Protein AF-A0A397J6K1-F1 (afdb_monomer_lite)

Secondary structure (DSSP, 8-state):
-------TT-B-TTT-SBPSBTTB-HHHHHHHHHHHTTS---S-HHHHHHHHHHHHH-SSGGG------GGGEEEEEEEEEETTEEEEEEEEP--B-TTT-SBPSBTTB-HHHHHHHHHHHTTS---S-HHHHHHHHHHHHH-SSGGGPPPP--GGGEEEEEEEEEETTEEEEEEEESS-EEEEEETTTTEEEEE----EEEEE-TT-HHHHHHHHHHHTT-

Sequence (222 aa):
MQLNHRSEYGKCEDCQQDNTGPQWCNTCNSKRFQSEFNEWTSEDAEIDEFIQKTQLTATKYEEVIEWIPFDRFDNIKYLDEGGFGKVFRAACEYGKCEDCQQDNTGPQWCNTCNSKRFQSEFNEWTSEDAEIDEFIQKTQLTATKYEEVIEWIPFDRFDNIKYLDEGGFGKVFRAAWSDRYIISWDSQDKIWKRSQQNVCSKSLNTTNKDGFLQEIKYQLKF

Foldseek 3Di:
DPPPPAAPQHAAPPPRHHQLDNNHRLVVQLVVLVVCLVVDDPVDPVVSVVQNVQSNPDRDDVSHDDDDDPVQWAPWAWDDADPVGTDIDTDGFLAADPPPRHTQLDNQHRLVVQLVVLVVCLVVDDPVDVVVSVVQNVQSNPDSFQVSHDDDDPPVQWAPWAWDDADPFFTKTFTDRPVAGFGHADPVVRDTDHDDDGDIDTDGDPPCPPVVVVVVCVVSPD

Organism: NCBI:txid1348612

Structure (mmCIF, N/CA/C/O backbone):
data_AF-A0A397J6K1-F1
#
_entry.id   AF-A0A397J6K1-F1
#
loop_
_atom_site.group_PDB
_atom_site.id
_atom_site.type_symbol
_atom_site.label_atom_id
_atom_site.label_alt_id
_atom_site.label_comp_id
_atom_site.label_asym_id
_atom_site.label_entity_id
_atom_site.label_seq_id
_atom_site.pdbx_PDB_ins_code
_atom_site.Cartn_x
_atom_site.Cartn_y
_atom_site.Cartn_z
_atom_site.occupancy
_atom_site.B_iso_or_equiv
_atom_site.auth_seq_id
_atom_site.auth_comp_id
_atom_site.auth_asym_id
_atom_site.auth_atom_id
_atom_site.pdbx_PDB_model_num
ATOM 1 N N . MET A 1 1 ? 23.411 17.271 40.079 1.00 37.50 1 MET A N 1
ATOM 2 C CA . MET A 1 1 ? 23.543 16.925 38.648 1.00 37.50 1 MET A CA 1
ATOM 3 C C . MET A 1 1 ? 22.266 16.222 38.233 1.00 37.50 1 MET A C 1
ATOM 5 O O . MET A 1 1 ? 22.050 15.103 38.671 1.00 37.50 1 MET A O 1
ATOM 9 N N . GLN A 1 2 ? 21.385 16.896 37.491 1.00 38.16 2 GLN A N 1
ATOM 10 C CA . GLN A 1 2 ? 20.265 16.219 36.834 1.00 38.16 2 GLN A CA 1
ATOM 11 C C . GLN A 1 2 ? 20.854 15.415 35.674 1.00 38.16 2 GLN A C 1
ATOM 13 O O . GLN A 1 2 ? 21.476 15.983 34.777 1.00 38.16 2 GLN A O 1
ATOM 18 N N . LEU A 1 3 ? 20.749 14.091 35.748 1.00 43.69 3 LEU A N 1
ATOM 19 C CA . LEU A 1 3 ? 21.078 13.217 34.631 1.00 43.69 3 LEU A CA 1
ATOM 20 C C . LEU A 1 3 ? 20.007 13.453 33.564 1.00 43.69 3 LEU A C 1
ATOM 22 O O . LEU A 1 3 ? 18.844 13.121 33.777 1.00 43.69 3 LEU A O 1
ATOM 26 N N . ASN A 1 4 ? 20.393 14.068 32.445 1.00 46.97 4 ASN A N 1
ATOM 27 C CA . ASN A 1 4 ? 19.566 14.126 31.244 1.00 46.97 4 ASN A CA 1
ATOM 28 C C . ASN A 1 4 ? 19.391 12.693 30.736 1.00 46.97 4 ASN A C 1
ATOM 30 O O . ASN A 1 4 ? 20.236 12.184 29.998 1.00 46.97 4 ASN A O 1
ATOM 34 N N . HIS A 1 5 ? 18.325 12.030 31.172 1.00 51.66 5 HIS A N 1
ATOM 35 C CA . HIS A 1 5 ? 17.909 10.759 30.609 1.00 51.66 5 HIS A CA 1
ATOM 36 C C . HIS A 1 5 ? 17.450 11.052 29.177 1.00 51.66 5 HIS A C 1
ATOM 38 O O . HIS A 1 5 ? 16.387 11.625 28.976 1.00 51.66 5 HIS A O 1
ATOM 44 N N . ARG A 1 6 ? 18.294 10.769 28.180 1.00 60.31 6 ARG A N 1
ATOM 45 C CA . ARG A 1 6 ? 17.850 10.719 26.782 1.00 60.31 6 ARG A CA 1
ATOM 46 C C . ARG A 1 6 ? 17.051 9.433 26.618 1.00 60.31 6 ARG A C 1
ATOM 48 O O . ARG A 1 6 ? 17.562 8.375 26.984 1.00 60.31 6 ARG A O 1
ATOM 55 N N . SER A 1 7 ? 15.835 9.515 26.087 1.00 68.50 7 SER A N 1
ATOM 56 C CA . SER A 1 7 ? 15.125 8.326 25.613 1.00 68.50 7 SER A CA 1
ATOM 57 C C . SER A 1 7 ? 15.959 7.547 24.592 1.00 68.50 7 SER A C 1
ATOM 59 O O . SER A 1 7 ? 16.606 8.129 23.717 1.00 68.50 7 SER A O 1
ATOM 61 N N . GLU A 1 8 ? 15.922 6.220 24.717 1.00 85.44 8 GLU A N 1
ATOM 62 C CA . GLU A 1 8 ? 16.520 5.257 23.784 1.00 85.44 8 GLU A CA 1
ATOM 63 C C . GLU A 1 8 ? 15.939 5.391 22.365 1.00 85.44 8 GLU A C 1
ATOM 65 O O . GLU A 1 8 ? 16.633 5.142 21.382 1.00 85.44 8 GLU A O 1
ATOM 70 N N . TYR A 1 9 ? 14.696 5.864 22.247 1.00 86.75 9 TYR A N 1
ATOM 71 C CA . TYR A 1 9 ? 13.936 5.923 20.995 1.00 86.75 9 TYR A CA 1
ATOM 72 C C . TYR A 1 9 ? 13.923 7.313 20.343 1.00 86.75 9 TYR A C 1
ATOM 74 O O . TYR A 1 9 ? 13.179 7.559 19.389 1.00 86.75 9 TYR A O 1
ATOM 82 N N . GLY A 1 10 ? 14.740 8.238 20.850 1.00 90.62 10 GLY A N 1
ATOM 83 C CA . GLY A 1 10 ? 14.817 9.604 20.342 1.00 90.62 10 GLY A CA 1
ATOM 84 C C . GLY A 1 10 ? 13.596 10.456 20.700 1.00 90.62 10 GLY A C 1
ATOM 85 O O . GLY A 1 10 ? 12.863 10.169 21.648 1.00 90.62 10 GLY A O 1
ATOM 86 N N . LYS A 1 11 ? 13.412 11.548 19.955 1.00 92.25 11 LYS A N 1
ATOM 87 C CA . LYS A 1 11 ? 12.336 12.522 20.172 1.00 92.25 11 LYS A CA 1
ATOM 88 C C . LYS A 1 11 ? 11.242 12.378 19.123 1.00 92.25 11 LYS A C 1
ATOM 90 O O . LYS A 1 11 ? 11.537 12.115 17.963 1.00 92.25 11 LYS A O 1
ATOM 95 N N . CYS A 1 12 ? 10.005 12.610 19.539 1.00 91.19 12 CYS A N 1
ATOM 96 C CA . CYS A 1 12 ? 8.853 12.744 18.661 1.00 91.19 12 CYS A CA 1
ATOM 97 C C . CYS A 1 12 ? 9.016 13.960 17.744 1.00 91.19 12 CYS A C 1
ATOM 99 O O . CYS A 1 12 ? 9.338 15.052 18.221 1.00 91.19 12 CYS A O 1
ATOM 101 N N . GLU A 1 13 ? 8.754 13.781 16.450 1.00 89.38 13 GLU A N 1
ATOM 102 C CA . GLU A 1 13 ? 8.840 14.855 15.456 1.00 89.38 13 GLU A CA 1
ATOM 103 C C . GLU A 1 13 ? 7.793 15.954 15.709 1.00 89.38 13 GLU A C 1
ATOM 105 O O . GLU A 1 13 ? 8.114 17.138 15.603 1.00 89.38 13 GLU A O 1
ATOM 110 N N . ASP A 1 14 ? 6.595 15.584 16.172 1.00 88.88 14 ASP A N 1
ATOM 111 C CA . ASP A 1 14 ? 5.481 16.520 16.355 1.00 88.88 14 ASP A CA 1
ATOM 112 C C . ASP A 1 14 ? 5.603 17.362 17.630 1.00 88.88 14 ASP A C 1
ATOM 114 O O . ASP A 1 14 ? 5.451 18.583 17.604 1.00 88.88 14 ASP A O 1
ATOM 118 N N . CYS A 1 15 ? 5.868 16.724 18.777 1.00 92.94 15 CYS A N 1
ATOM 119 C CA . CYS A 1 15 ? 5.815 17.401 20.077 1.00 92.94 15 CYS A CA 1
ATOM 120 C C . CYS A 1 15 ? 7.172 17.559 20.770 1.00 92.94 15 CYS A C 1
ATOM 122 O O . CYS A 1 15 ? 7.226 18.121 21.866 1.00 92.94 15 CYS A O 1
ATOM 124 N N . GLN A 1 16 ? 8.258 17.053 20.172 1.00 93.06 16 GLN A N 1
ATOM 125 C CA . GLN A 1 16 ? 9.639 17.176 20.667 1.00 93.06 16 GLN A CA 1
ATOM 126 C C . GLN A 1 16 ? 9.900 16.565 22.058 1.00 93.06 16 GLN A C 1
ATOM 128 O O . GLN A 1 16 ? 10.968 16.781 22.648 1.00 93.06 16 GLN A O 1
ATOM 133 N N . GLN A 1 17 ? 8.939 15.796 22.576 1.00 91.50 17 GLN A N 1
ATOM 134 C CA . GLN A 1 17 ? 9.089 14.984 23.780 1.00 91.50 17 GLN A CA 1
ATOM 135 C C . GLN A 1 17 ? 9.738 13.649 23.427 1.00 91.50 17 GLN A C 1
ATOM 137 O O . GLN A 1 17 ? 9.779 13.245 22.267 1.00 91.50 17 GLN A O 1
ATOM 142 N N . ASP A 1 18 ? 10.251 12.973 24.441 1.00 93.12 18 ASP A N 1
ATOM 143 C CA . ASP A 1 18 ? 10.885 11.674 24.292 1.00 93.12 18 ASP A CA 1
ATOM 144 C C . ASP A 1 18 ? 9.867 10.608 23.852 1.00 93.12 18 ASP A C 1
ATOM 146 O O . ASP A 1 18 ? 8.772 10.502 24.410 1.00 93.12 18 ASP A O 1
ATOM 150 N N . ASN A 1 19 ? 10.231 9.812 22.845 1.00 90.00 19 ASN A N 1
ATOM 151 C CA . ASN A 1 19 ? 9.435 8.664 22.420 1.00 90.00 19 ASN A CA 1
ATOM 152 C C . ASN A 1 19 ? 9.487 7.570 23.494 1.00 90.00 19 ASN A C 1
ATOM 154 O O . ASN A 1 19 ? 10.535 7.343 24.106 1.00 90.00 19 ASN A O 1
ATOM 158 N N . THR A 1 20 ? 8.370 6.875 23.706 1.00 90.62 20 THR A N 1
ATOM 159 C CA . THR A 1 20 ? 8.277 5.746 24.652 1.00 90.62 20 THR A CA 1
ATOM 160 C C . THR A 1 20 ? 8.515 4.394 23.978 1.00 90.62 20 THR A C 1
ATOM 162 O O . THR A 1 20 ? 8.756 3.416 24.678 1.00 90.62 20 THR A O 1
ATOM 165 N N . GLY A 1 21 ? 8.495 4.347 22.643 1.00 87.94 21 GLY A N 1
ATOM 166 C CA . GLY A 1 21 ? 8.811 3.166 21.840 1.00 87.94 21 GLY A CA 1
ATOM 167 C C . GLY A 1 21 ? 9.281 3.539 20.428 1.00 87.94 21 GLY A C 1
ATOM 168 O O . GLY A 1 21 ? 9.308 4.727 20.083 1.00 87.94 21 GLY A O 1
ATOM 169 N N . PRO A 1 22 ? 9.659 2.557 19.589 1.00 84.50 22 PRO A N 1
ATOM 170 C CA . PRO A 1 22 ? 10.090 2.803 18.214 1.00 84.50 22 PRO A CA 1
ATOM 171 C C . PRO A 1 22 ? 9.011 3.549 17.420 1.00 84.50 22 PRO A C 1
ATOM 173 O O . PRO A 1 22 ? 7.930 3.015 17.202 1.00 84.50 22 PRO A O 1
ATOM 176 N N . GLN A 1 23 ? 9.296 4.792 17.013 1.00 82.94 23 GLN A N 1
ATOM 177 C CA . GLN A 1 23 ? 8.338 5.673 16.319 1.00 82.94 23 GLN A CA 1
ATOM 178 C C . GLN A 1 23 ? 7.013 5.902 17.079 1.00 82.94 23 GLN A C 1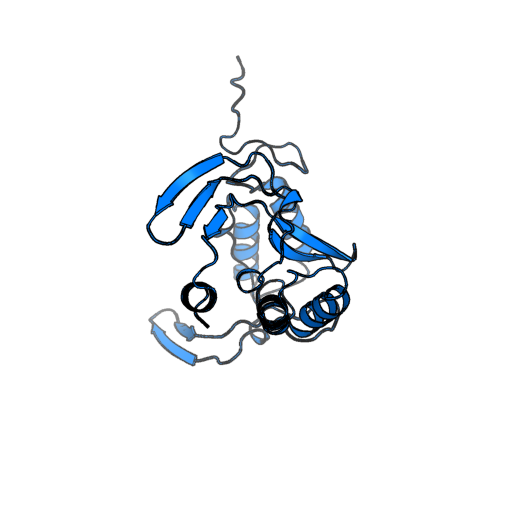
ATOM 180 O O . GLN A 1 23 ? 6.007 6.274 16.481 1.00 82.94 23 GLN A O 1
ATOM 185 N N . TRP A 1 24 ? 6.995 5.701 18.403 1.00 90.50 24 TRP A N 1
ATOM 186 C CA . TRP A 1 24 ? 5.800 5.858 19.228 1.00 90.50 24 TRP A CA 1
ATOM 187 C C . TRP A 1 24 ? 5.986 6.955 20.274 1.00 90.50 24 TRP A C 1
ATOM 189 O O . TRP A 1 24 ? 6.803 6.844 21.196 1.00 90.50 24 TRP A O 1
ATOM 199 N N . CYS A 1 25 ? 5.160 7.996 20.173 1.00 93.81 25 CYS A N 1
ATOM 200 C CA . CYS A 1 25 ? 5.058 9.045 21.175 1.00 93.81 25 CYS A CA 1
ATOM 201 C C . CYS A 1 25 ? 3.758 8.884 21.963 1.00 93.81 25 CYS A C 1
ATOM 203 O O . CYS A 1 25 ? 2.694 9.272 21.478 1.00 93.81 25 CYS A O 1
ATOM 205 N N . ASN A 1 26 ? 3.838 8.359 23.192 1.00 91.88 26 ASN A N 1
ATOM 206 C CA . ASN A 1 26 ? 2.649 8.193 24.031 1.00 91.88 26 ASN A CA 1
ATOM 207 C C . ASN A 1 26 ? 1.899 9.529 24.215 1.00 91.88 26 ASN A C 1
ATOM 209 O O . ASN A 1 26 ? 0.691 9.573 24.032 1.00 91.88 26 ASN A O 1
ATOM 213 N N . THR A 1 27 ? 2.586 10.653 24.445 1.00 91.75 27 THR A N 1
ATOM 214 C CA . THR A 1 27 ? 1.910 11.954 24.605 1.00 91.75 27 THR A CA 1
ATOM 215 C C . THR A 1 27 ? 1.050 12.347 23.398 1.00 91.75 27 THR A C 1
ATOM 217 O O . THR A 1 27 ? -0.077 12.809 23.582 1.00 91.75 27 THR A O 1
ATOM 220 N N . CYS A 1 28 ? 1.561 12.197 22.172 1.00 93.00 28 CYS A N 1
ATOM 221 C CA . CYS A 1 28 ? 0.792 12.500 20.962 1.00 93.00 28 CYS A CA 1
ATOM 222 C C . CYS A 1 28 ? -0.348 11.498 20.763 1.00 93.00 28 CYS A C 1
ATOM 224 O O . CYS A 1 28 ? -1.488 11.903 20.545 1.00 93.00 28 CYS A O 1
ATOM 226 N N . ASN A 1 29 ? -0.056 10.204 20.907 1.00 92.19 29 ASN A N 1
ATOM 227 C CA . ASN A 1 29 ? -1.035 9.143 20.694 1.00 92.19 29 ASN A CA 1
ATOM 228 C C . ASN A 1 29 ? -2.168 9.187 21.725 1.00 92.19 29 ASN A C 1
ATOM 230 O O . ASN A 1 29 ? -3.328 9.136 21.338 1.00 92.19 29 ASN A O 1
ATOM 234 N N . SER A 1 30 ? -1.862 9.395 23.007 1.00 92.44 30 SER A N 1
ATOM 235 C CA . SER A 1 30 ? -2.857 9.578 24.069 1.00 92.44 30 SER A CA 1
ATOM 236 C C . SER A 1 30 ? -3.815 10.727 23.770 1.00 92.44 30 SER A C 1
ATOM 238 O O . SER A 1 30 ? -5.019 10.574 23.939 1.00 92.44 30 SER A O 1
ATOM 240 N N . LYS A 1 31 ? -3.309 11.873 23.291 1.00 93.19 31 LYS A N 1
ATOM 241 C CA . LYS A 1 31 ? -4.169 13.004 22.905 1.00 93.19 31 LYS A CA 1
ATOM 242 C C . LYS A 1 31 ? -5.091 12.651 21.741 1.00 93.19 31 LYS A C 1
ATOM 244 O O . LYS A 1 31 ? -6.260 13.016 21.781 1.00 93.19 31 LYS A O 1
ATOM 249 N N . ARG A 1 32 ? -4.565 11.947 20.734 1.00 92.50 32 ARG A N 1
ATOM 250 C CA . ARG A 1 32 ? -5.345 11.468 19.586 1.00 92.50 32 ARG A CA 1
ATOM 251 C C . ARG A 1 32 ? -6.450 10.508 20.031 1.00 92.50 32 ARG A C 1
ATOM 253 O O . ARG A 1 32 ? -7.611 10.728 19.715 1.00 92.50 32 ARG A O 1
ATOM 260 N N . PHE A 1 33 ? -6.116 9.514 20.848 1.00 93.56 33 PHE A N 1
ATOM 261 C CA . PHE A 1 33 ? -7.102 8.571 21.371 1.00 93.56 33 PHE A CA 1
ATOM 262 C C . PHE A 1 33 ? -8.182 9.276 22.200 1.00 93.56 33 PHE A C 1
ATOM 264 O O . PHE A 1 33 ? -9.365 9.046 21.985 1.00 93.56 33 PHE A O 1
ATOM 271 N N . GLN A 1 34 ? -7.804 10.216 23.072 1.00 93.50 34 GLN A N 1
ATOM 272 C CA . GLN A 1 34 ? -8.772 10.992 23.858 1.00 93.50 34 GLN A CA 1
ATOM 273 C C . GLN A 1 34 ? -9.776 11.763 23.000 1.00 93.50 34 GLN A C 1
ATOM 275 O O . GLN A 1 34 ? -10.926 11.903 23.415 1.00 93.50 34 GLN A O 1
ATOM 280 N N . SER A 1 35 ? -9.372 12.266 21.827 1.00 91.25 35 SER A N 1
ATOM 281 C CA . SER A 1 35 ? -10.319 12.919 20.916 1.00 91.25 35 SER A CA 1
ATOM 282 C C . SER A 1 35 ? -11.314 11.950 20.272 1.00 91.25 35 SER A C 1
ATOM 284 O O . SER A 1 35 ? -12.407 12.382 19.922 1.00 91.25 35 SER A O 1
ATOM 286 N N . GLU A 1 36 ? -10.977 10.664 20.181 1.00 91.75 36 GLU A N 1
ATOM 287 C CA . GLU A 1 36 ? -11.766 9.619 19.512 1.00 91.75 36 GLU A CA 1
ATOM 288 C C . GLU A 1 36 ? -12.676 8.839 20.488 1.00 91.75 36 GLU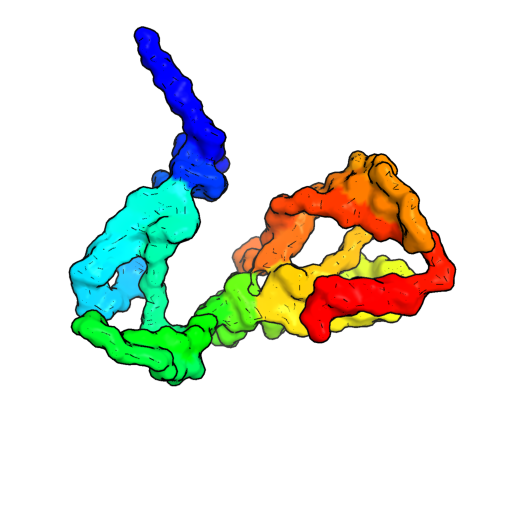 A C 1
ATOM 290 O O . GLU A 1 36 ? -13.566 8.109 20.063 1.00 91.75 36 GLU A O 1
ATOM 295 N N . PHE A 1 37 ? -12.516 8.992 21.811 1.00 93.94 37 PHE A N 1
ATOM 296 C CA . PHE A 1 37 ? -13.269 8.207 22.812 1.00 93.94 37 PHE A CA 1
ATOM 297 C C . PHE A 1 37 ? -14.787 8.402 22.783 1.00 93.94 37 PHE A C 1
ATOM 299 O O . PHE A 1 37 ? -15.513 7.552 23.284 1.00 93.94 37 PHE A O 1
ATOM 306 N N . ASN A 1 38 ? -15.277 9.501 22.208 1.00 91.00 38 ASN A N 1
ATOM 307 C CA . ASN A 1 38 ? -16.716 9.736 22.061 1.00 91.00 38 ASN A CA 1
ATOM 308 C C . ASN A 1 38 ? -17.280 9.186 20.740 1.00 91.00 38 ASN A C 1
ATOM 310 O O . ASN A 1 38 ? -18.474 9.326 20.487 1.00 91.00 38 ASN A O 1
ATOM 314 N N . GLU A 1 39 ? -16.436 8.610 19.883 1.00 88.75 39 GLU A N 1
ATOM 315 C CA . GLU A 1 39 ? -16.821 8.121 18.555 1.00 88.75 39 GLU A CA 1
ATOM 316 C C . GLU A 1 39 ? -17.243 6.646 18.565 1.00 88.75 39 GLU A C 1
ATOM 318 O O . GLU A 1 39 ? -17.778 6.149 17.575 1.00 88.75 39 GLU A O 1
ATOM 323 N N . TRP A 1 40 ? -17.040 5.938 19.679 1.00 92.38 40 TRP A N 1
ATOM 324 C CA . TRP A 1 40 ? -17.392 4.531 19.826 1.00 92.38 40 TRP A CA 1
ATOM 325 C C . TRP A 1 40 ? -17.766 4.183 21.272 1.00 92.38 40 TRP A C 1
ATOM 327 O O . TRP A 1 40 ? -17.408 4.883 22.214 1.00 92.38 40 TRP A O 1
ATOM 337 N N . THR A 1 41 ? -18.488 3.077 21.442 1.00 93.31 41 THR A N 1
ATOM 338 C CA . THR A 1 41 ? -18.731 2.417 22.733 1.00 93.31 41 THR A CA 1
ATOM 339 C C . THR A 1 41 ? -18.948 0.927 22.487 1.00 93.31 41 THR A C 1
ATOM 341 O O . THR A 1 41 ? -19.431 0.536 21.418 1.00 93.31 41 THR A O 1
ATOM 344 N N . SER A 1 42 ? -18.578 0.099 23.462 1.00 92.12 42 SER A N 1
ATOM 345 C CA . SER A 1 42 ? -18.931 -1.321 23.501 1.00 92.12 42 SER A CA 1
ATOM 346 C C . SER A 1 42 ? -20.303 -1.606 24.100 1.00 92.12 42 SER A C 1
ATOM 348 O O . SER A 1 42 ? -20.712 -2.764 24.146 1.00 92.12 42 SER A O 1
ATOM 350 N N . GLU A 1 43 ? -21.003 -0.563 24.558 1.00 94.12 43 GLU A N 1
ATOM 351 C CA . GLU A 1 43 ? -22.193 -0.642 25.413 1.00 94.12 43 GLU A CA 1
ATOM 352 C C . GLU A 1 43 ? -21.913 -1.229 26.815 1.00 94.12 43 GLU A C 1
ATOM 354 O O . GLU A 1 43 ? -22.831 -1.343 27.629 1.00 94.12 43 GLU A O 1
ATOM 359 N N . ASP A 1 44 ? -20.647 -1.525 27.136 1.00 95.44 44 ASP A N 1
ATOM 360 C CA . ASP A 1 44 ? -20.172 -1.968 28.446 1.00 95.44 44 ASP A CA 1
ATOM 361 C C . ASP A 1 44 ? -19.108 -0.993 28.978 1.00 95.44 44 ASP A C 1
ATOM 363 O O . ASP A 1 44 ? -17.989 -0.896 28.471 1.00 95.44 44 ASP A O 1
ATOM 367 N N . ALA A 1 45 ? -19.461 -0.255 30.031 1.00 96.38 45 ALA A N 1
ATOM 368 C CA . ALA A 1 45 ? -18.597 0.780 30.591 1.00 96.38 45 ALA A CA 1
ATOM 369 C C . ALA A 1 45 ? -17.280 0.229 31.170 1.00 96.38 45 ALA A C 1
ATOM 371 O O . ALA A 1 45 ? -16.277 0.941 31.159 1.00 96.38 45 ALA A O 1
ATOM 372 N N . GLU A 1 46 ? -17.261 -1.015 31.667 1.00 97.25 46 GLU A N 1
ATOM 373 C CA . GLU A 1 46 ? -16.040 -1.626 32.205 1.00 97.25 46 GLU A CA 1
ATOM 374 C C . GLU A 1 46 ? -15.074 -1.993 31.072 1.00 97.25 46 GLU A C 1
ATOM 376 O O . GLU A 1 46 ? -13.862 -1.780 31.186 1.00 97.25 46 GLU A O 1
ATOM 381 N N . ILE A 1 47 ? -15.606 -2.499 29.955 1.00 94.31 47 ILE A N 1
ATOM 382 C CA . ILE A 1 47 ? -14.822 -2.782 28.746 1.00 94.31 47 ILE A CA 1
ATOM 383 C C . ILE A 1 47 ? -14.313 -1.478 28.122 1.00 94.31 47 ILE A C 1
ATOM 385 O O . ILE A 1 47 ? -13.131 -1.394 27.779 1.00 94.31 47 ILE A O 1
ATOM 389 N N . ASP A 1 48 ? -15.164 -0.453 28.024 1.00 95.81 48 ASP A N 1
ATOM 390 C CA . ASP A 1 48 ? -14.790 0.863 27.496 1.00 95.81 48 ASP A CA 1
ATOM 391 C C . ASP A 1 48 ? -13.646 1.478 28.318 1.00 95.81 48 ASP A C 1
ATOM 393 O O . ASP A 1 48 ? -12.626 1.882 27.750 1.00 95.81 48 ASP A O 1
ATOM 397 N N . GLU A 1 49 ? -13.754 1.479 29.654 1.00 97.00 49 GLU A N 1
ATOM 398 C CA . GLU A 1 49 ? -12.695 1.971 30.546 1.00 97.00 49 GLU A CA 1
ATOM 399 C C . GLU A 1 49 ? -11.395 1.175 30.364 1.00 97.00 49 GLU A C 1
ATOM 401 O O . GLU A 1 49 ? -10.305 1.755 30.297 1.00 97.00 49 GLU A O 1
ATOM 406 N N . PHE A 1 50 ? -11.490 -0.154 30.257 1.00 96.44 50 PHE A N 1
ATOM 407 C CA . PHE A 1 50 ? -10.328 -1.013 30.053 1.00 96.44 50 PHE A CA 1
ATOM 408 C C . PHE A 1 50 ? -9.599 -0.680 28.745 1.00 96.44 50 PHE A C 1
ATOM 410 O O . PHE A 1 50 ? -8.387 -0.446 28.766 1.00 96.44 50 PHE A O 1
ATOM 417 N N . ILE A 1 51 ? -10.324 -0.607 27.625 1.00 96.19 51 ILE A N 1
ATOM 418 C CA . ILE A 1 51 ? -9.756 -0.294 26.308 1.00 96.19 51 ILE A CA 1
ATOM 419 C C . ILE A 1 51 ? -9.126 1.101 26.325 1.00 96.19 51 ILE A C 1
ATOM 421 O O . ILE A 1 51 ? -7.939 1.227 26.016 1.00 96.19 51 ILE A O 1
ATOM 425 N N . GLN A 1 52 ? -9.853 2.127 26.780 1.00 96.44 52 GLN A N 1
ATOM 426 C CA . GLN A 1 52 ? -9.337 3.499 26.870 1.00 96.44 52 GLN A CA 1
ATOM 427 C C . GLN A 1 52 ? -8.059 3.562 27.717 1.00 96.44 52 GLN A C 1
ATOM 429 O O . GLN A 1 52 ? -7.067 4.183 27.329 1.00 96.44 52 GLN A O 1
ATOM 434 N N . LYS A 1 53 ? -8.025 2.860 28.854 1.00 95.75 53 LYS A N 1
ATOM 435 C CA . LYS A 1 53 ? -6.836 2.784 29.708 1.00 95.75 53 LYS A CA 1
ATOM 436 C C . LYS A 1 53 ? -5.650 2.138 28.994 1.00 95.75 53 LYS A C 1
ATOM 438 O O . LYS A 1 53 ? -4.529 2.629 29.149 1.00 95.75 53 LYS A O 1
ATOM 443 N N . THR A 1 54 ? -5.860 1.072 28.219 1.00 94.94 54 THR A N 1
ATOM 444 C CA . THR A 1 54 ? -4.773 0.463 27.431 1.00 94.94 54 THR A CA 1
ATOM 445 C C . THR A 1 54 ? -4.235 1.436 26.381 1.00 94.94 54 THR A C 1
ATOM 447 O O . THR A 1 54 ? -3.026 1.639 26.308 1.00 94.94 54 THR A O 1
ATOM 450 N N . GLN A 1 55 ? -5.116 2.142 25.665 1.00 94.38 55 GLN A N 1
ATOM 451 C CA . GLN A 1 55 ? -4.748 3.129 24.646 1.00 94.38 55 GLN A CA 1
ATOM 452 C C . GLN A 1 55 ? -3.917 4.290 25.226 1.00 94.38 55 GLN A C 1
ATOM 454 O O . GLN A 1 55 ? -2.931 4.706 24.618 1.00 94.38 55 GLN A O 1
ATOM 459 N N . LEU A 1 56 ? -4.255 4.772 26.430 1.00 94.31 56 LEU A N 1
ATOM 460 C CA . LEU A 1 56 ? -3.526 5.852 27.121 1.00 94.31 56 LEU A CA 1
ATOM 461 C C . LEU A 1 56 ? -2.178 5.424 27.721 1.00 94.31 56 LEU A C 1
ATOM 463 O O . LEU A 1 56 ? -1.312 6.255 28.001 1.00 94.31 56 LEU A O 1
ATOM 467 N N . THR A 1 57 ? -2.007 4.134 28.004 1.00 92.75 57 THR A N 1
ATOM 468 C CA . THR A 1 57 ? -0.809 3.621 28.691 1.00 92.75 57 THR A CA 1
ATOM 469 C C . THR A 1 57 ? 0.163 2.911 27.755 1.00 92.75 57 THR A C 1
ATOM 471 O O . THR A 1 57 ? 1.319 2.719 28.137 1.00 92.75 57 THR A O 1
ATOM 474 N N . ALA A 1 58 ? -0.262 2.597 26.528 1.00 92.38 58 ALA A N 1
ATOM 475 C CA . ALA A 1 58 ? 0.546 1.941 25.512 1.00 92.38 58 ALA A CA 1
ATOM 476 C C . ALA A 1 58 ? 1.853 2.695 25.224 1.00 92.38 58 ALA A C 1
ATOM 478 O O . ALA A 1 58 ? 1.895 3.910 24.989 1.00 92.38 58 ALA A O 1
ATOM 479 N N . THR A 1 59 ? 2.948 1.941 25.204 1.00 89.50 59 THR A N 1
ATOM 480 C CA . THR A 1 59 ? 4.291 2.458 24.910 1.00 89.50 59 THR A CA 1
ATOM 481 C C . THR A 1 59 ? 4.741 2.170 23.483 1.00 89.50 59 THR A C 1
ATOM 483 O O . THR A 1 59 ? 5.719 2.765 23.028 1.00 89.50 59 THR A O 1
ATOM 486 N N . LYS A 1 60 ? 4.004 1.308 22.777 1.00 88.25 60 LYS A N 1
ATOM 487 C CA . LYS A 1 60 ? 4.214 0.872 21.394 1.00 88.25 60 LYS A CA 1
ATOM 488 C C . LYS A 1 60 ? 2.895 0.393 20.784 1.00 88.25 60 LYS A C 1
ATOM 490 O O . LYS A 1 60 ? 1.933 0.138 21.506 1.00 88.25 60 LYS A O 1
ATOM 495 N N . TYR A 1 61 ? 2.878 0.249 19.463 1.00 80.88 61 TYR A N 1
ATOM 496 C CA . TYR A 1 61 ? 1.679 -0.091 18.697 1.00 80.88 61 TYR A CA 1
ATOM 497 C C . TYR A 1 61 ? 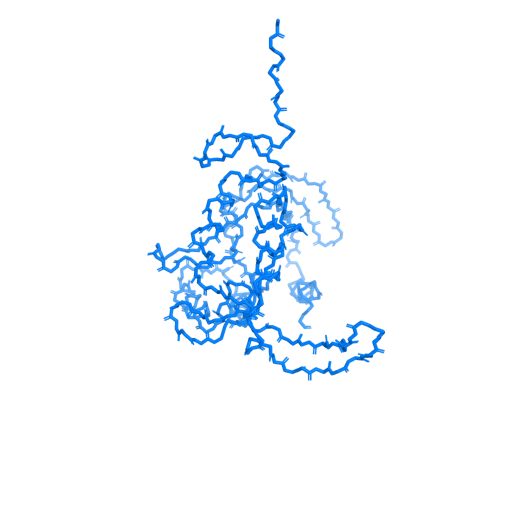1.060 -1.435 19.113 1.00 80.88 61 TYR A C 1
ATOM 499 O O . TYR A 1 61 ? -0.155 -1.547 19.215 1.00 80.88 61 TYR A O 1
ATOM 507 N N . GLU A 1 62 ? 1.879 -2.436 19.434 1.00 86.19 62 GLU A N 1
ATOM 508 C CA . GLU A 1 62 ? 1.420 -3.797 19.746 1.00 86.19 62 GLU A CA 1
ATOM 509 C C . GLU A 1 62 ? 0.691 -3.923 21.094 1.00 86.19 62 GLU A C 1
ATOM 511 O O . GLU A 1 62 ? 0.126 -4.972 21.390 1.00 86.19 62 GLU A O 1
ATOM 516 N N . GLU A 1 63 ? 0.736 -2.886 21.934 1.00 89.25 63 GLU A N 1
ATOM 517 C CA . GLU A 1 63 ? 0.055 -2.851 23.237 1.00 89.25 63 GLU A CA 1
ATOM 518 C C . GLU A 1 63 ? -1.336 -2.215 23.162 1.00 89.25 63 GLU A C 1
ATOM 520 O O . GLU A 1 63 ? -2.104 -2.294 24.121 1.00 89.25 63 GLU A O 1
ATOM 525 N N . VAL A 1 64 ? -1.655 -1.565 22.044 1.00 90.06 64 VAL A N 1
ATOM 526 C CA . VAL A 1 64 ? -2.917 -0.856 21.857 1.00 90.06 64 VAL A CA 1
ATOM 527 C C . VAL A 1 64 ? -4.023 -1.869 21.591 1.00 90.06 64 VAL A C 1
ATOM 529 O O . VAL A 1 64 ? -3.933 -2.675 20.667 1.00 90.06 64 VAL A O 1
ATOM 532 N N . ILE A 1 65 ? -5.090 -1.798 22.383 1.00 91.12 65 ILE A N 1
ATOM 533 C CA . ILE A 1 65 ? -6.341 -2.494 22.087 1.00 91.12 65 ILE A CA 1
ATOM 534 C C . ILE A 1 65 ? -7.272 -1.499 21.399 1.00 91.12 65 ILE A C 1
ATOM 536 O O . ILE A 1 65 ? -7.439 -0.368 21.857 1.00 91.12 65 ILE A O 1
ATOM 540 N N . GLU A 1 66 ? -7.871 -1.918 20.290 1.00 85.50 66 GLU A N 1
ATOM 541 C CA . GLU A 1 66 ? -8.850 -1.133 19.543 1.00 85.50 66 GLU A CA 1
ATOM 542 C C . GLU A 1 66 ? -10.226 -1.787 19.653 1.00 85.50 66 GLU A C 1
ATOM 544 O O . GLU A 1 66 ? -10.364 -3.006 19.516 1.00 85.50 66 GLU A O 1
ATOM 549 N N . TRP A 1 67 ? -11.250 -0.969 19.893 1.00 88.94 67 TRP A N 1
ATOM 550 C CA . TRP A 1 67 ? -12.628 -1.425 19.797 1.00 88.94 67 TRP A CA 1
ATOM 551 C C . TRP A 1 67 ? -13.033 -1.557 18.329 1.00 88.94 67 TRP A C 1
ATOM 553 O O . TRP A 1 67 ? -12.863 -0.630 17.535 1.00 88.94 67 TRP A O 1
ATOM 563 N N . ILE A 1 68 ? -13.601 -2.708 17.974 1.00 84.06 68 ILE A N 1
ATOM 564 C CA . ILE A 1 68 ? -14.134 -2.975 16.639 1.00 84.06 68 ILE A CA 1
ATOM 565 C C . ILE A 1 68 ? -15.609 -3.358 16.803 1.00 84.06 68 ILE A C 1
ATOM 567 O O . ILE A 1 68 ? -15.889 -4.427 17.352 1.00 84.06 68 ILE A O 1
ATOM 571 N N . PRO A 1 69 ? -16.549 -2.515 16.335 1.00 84.19 69 PRO A N 1
ATOM 572 C CA . PRO A 1 69 ? -17.970 -2.836 16.322 1.00 84.19 69 PRO A CA 1
ATOM 573 C C . PRO A 1 69 ? -18.260 -4.178 15.644 1.00 84.19 69 PRO A C 1
ATOM 575 O O . PRO A 1 69 ? -17.658 -4.519 14.624 1.00 84.19 69 PRO A O 1
ATOM 578 N N . PHE A 1 70 ? -19.181 -4.953 16.222 1.00 84.25 70 PHE A N 1
ATOM 579 C CA . PHE A 1 70 ? -19.435 -6.326 15.778 1.00 84.25 70 PHE A CA 1
ATOM 580 C C . PHE A 1 70 ? -19.945 -6.412 14.329 1.00 84.25 70 PHE A C 1
ATOM 582 O O . PHE A 1 70 ? -19.681 -7.388 13.634 1.00 84.25 70 PHE A O 1
ATOM 589 N N . ASP A 1 71 ? -20.648 -5.384 13.863 1.00 81.56 71 ASP A N 1
ATOM 590 C CA . ASP A 1 71 ? -21.165 -5.255 12.498 1.00 81.56 71 ASP A CA 1
ATOM 591 C C . ASP A 1 71 ? -20.075 -5.062 11.430 1.00 81.56 71 ASP A C 1
ATOM 593 O O . ASP A 1 71 ? -20.366 -5.200 10.247 1.00 81.56 71 ASP A O 1
ATOM 597 N N . ARG A 1 72 ? -18.815 -4.822 11.825 1.00 80.88 72 ARG A N 1
ATOM 598 C CA . ARG A 1 72 ? -17.652 -4.819 10.917 1.00 80.88 72 ARG A CA 1
ATOM 599 C C . ARG A 1 72 ? -17.100 -6.212 10.613 1.00 80.88 72 ARG A C 1
ATOM 601 O O . ARG A 1 72 ? -16.120 -6.338 9.870 1.00 80.88 72 ARG A O 1
ATOM 608 N N . PHE A 1 73 ? -17.657 -7.245 11.239 1.00 84.44 73 PHE A N 1
ATOM 609 C CA . PHE A 1 73 ? -17.205 -8.614 11.065 1.00 84.44 73 PHE A CA 1
ATOM 610 C C . PHE A 1 73 ? -18.071 -9.381 10.069 1.00 84.44 73 PHE A C 1
ATOM 612 O O . PHE A 1 73 ? -19.261 -9.601 10.279 1.00 84.44 73 PHE A O 1
ATOM 619 N N . ASP A 1 74 ? -17.410 -9.916 9.049 1.00 80.06 74 ASP A N 1
ATOM 620 C CA . ASP A 1 74 ? -17.976 -10.818 8.060 1.00 80.06 74 ASP A CA 1
ATOM 621 C C . ASP A 1 74 ? -17.492 -12.250 8.243 1.00 80.06 74 ASP A C 1
ATOM 623 O O . ASP A 1 74 ? -16.478 -12.534 8.887 1.00 80.06 74 ASP A O 1
ATOM 627 N N . ASN A 1 75 ? -18.187 -13.185 7.590 1.00 84.00 75 ASN A N 1
ATOM 628 C CA . ASN A 1 75 ? -17.776 -14.588 7.514 1.00 84.00 75 ASN A CA 1
ATOM 629 C C . ASN A 1 75 ? -17.473 -15.199 8.895 1.00 84.00 75 ASN A C 1
ATOM 631 O O . ASN A 1 75 ? -16.525 -15.977 9.043 1.00 84.00 75 ASN A O 1
ATOM 635 N N . ILE A 1 76 ? -18.276 -14.832 9.898 1.00 89.94 76 ILE A N 1
ATOM 636 C CA . ILE A 1 76 ? -18.101 -15.251 11.287 1.00 89.94 76 ILE A CA 1
ATOM 637 C C . ILE A 1 76 ? -18.302 -16.768 11.386 1.00 89.94 76 ILE A C 1
ATOM 639 O O . ILE A 1 76 ? -19.372 -17.308 11.106 1.00 89.94 76 ILE A O 1
ATOM 643 N N . LYS A 1 77 ? -17.247 -17.469 11.789 1.00 92.31 77 LYS A N 1
ATOM 644 C CA . LYS A 1 77 ? -17.183 -18.919 11.954 1.00 92.31 77 LYS A CA 1
ATOM 645 C C . LYS A 1 77 ? -16.879 -19.236 13.403 1.00 92.31 77 LYS A C 1
ATOM 647 O O . LYS A 1 77 ? -15.840 -18.840 13.920 1.00 92.31 77 LYS A O 1
ATOM 652 N N . TYR A 1 78 ? -17.765 -19.982 14.045 1.00 94.69 78 TYR A N 1
ATOM 653 C CA . TYR A 1 78 ? -17.486 -20.561 15.353 1.00 94.69 78 TYR A CA 1
ATOM 654 C C . TYR A 1 78 ? -16.255 -21.475 15.279 1.00 94.69 78 TYR A C 1
ATOM 656 O O . TYR A 1 78 ? -16.116 -22.253 14.331 1.00 94.69 78 TYR A O 1
ATOM 664 N N . LEU A 1 79 ? -15.370 -21.360 16.266 1.00 93.69 79 LEU A N 1
ATOM 665 C CA . LEU A 1 79 ? -14.185 -22.198 16.405 1.00 93.69 79 LEU A CA 1
ATOM 666 C C . LEU A 1 79 ? -14.318 -23.159 17.584 1.00 93.69 79 LEU A C 1
ATOM 668 O O . LEU A 1 79 ? -14.130 -24.357 17.397 1.00 93.69 79 LEU A O 1
ATOM 672 N N . ASP A 1 80 ? -14.616 -22.637 18.775 1.00 95.38 80 ASP A N 1
ATOM 673 C CA . ASP A 1 80 ? -14.628 -23.421 20.013 1.00 95.38 80 ASP A CA 1
ATOM 674 C C . ASP A 1 80 ? -15.395 -22.706 21.143 1.00 95.38 80 ASP A C 1
ATOM 676 O O . ASP A 1 80 ? -15.756 -21.535 21.015 1.00 95.38 80 ASP A O 1
ATOM 680 N N . GLU A 1 81 ? -15.625 -23.391 22.260 1.00 95.56 81 GLU A N 1
ATOM 681 C CA . GLU A 1 81 ? -16.249 -22.854 23.472 1.00 95.56 81 GLU A CA 1
ATOM 682 C C . GLU A 1 81 ? -15.453 -23.307 24.701 1.00 95.56 81 GLU A C 1
ATOM 684 O O . GLU A 1 81 ? -15.291 -24.496 24.969 1.00 95.56 81 GLU A O 1
ATOM 689 N N . GLY A 1 82 ? -14.929 -22.334 25.447 1.00 89.69 82 GLY A N 1
ATOM 690 C CA . GLY A 1 82 ? -14.201 -22.548 26.693 1.00 89.69 82 GLY A CA 1
ATOM 691 C C . GLY A 1 82 ? -15.005 -22.100 27.913 1.00 89.69 82 GLY A C 1
ATOM 692 O O . GLY A 1 82 ? -16.096 -21.548 27.800 1.00 89.69 82 GLY A O 1
ATOM 693 N N . GLY A 1 83 ? -14.430 -22.262 29.109 1.00 92.75 83 GLY A N 1
ATOM 694 C CA . GLY A 1 83 ? -15.092 -21.888 30.370 1.00 92.75 83 GLY A CA 1
ATOM 695 C C . GLY A 1 83 ? -15.441 -20.398 30.518 1.00 92.75 83 GLY A C 1
ATOM 696 O O . GLY A 1 83 ? -16.220 -20.051 31.399 1.00 92.75 83 GLY A O 1
ATOM 697 N N . PHE A 1 84 ? -14.889 -19.535 29.660 1.00 86.69 84 PHE A N 1
ATOM 698 C CA . PHE A 1 84 ? -15.102 -18.084 29.673 1.00 86.69 84 PHE A CA 1
ATOM 699 C C . PHE A 1 84 ? -15.868 -17.559 28.448 1.00 86.69 84 PHE A C 1
ATOM 701 O O . PHE A 1 84 ? -16.080 -16.355 28.349 1.00 86.69 84 PHE A O 1
ATOM 708 N N . GLY A 1 85 ? -16.291 -18.426 27.520 1.00 90.94 85 GLY A N 1
ATOM 709 C CA . GLY A 1 85 ? -17.093 -18.014 26.367 1.00 90.94 85 GLY A CA 1
ATOM 710 C C . GLY A 1 85 ? -16.767 -18.741 25.066 1.00 90.94 85 GLY A C 1
ATOM 711 O O . GLY A 1 85 ? -16.012 -19.714 25.029 1.00 90.94 85 GLY A O 1
ATOM 712 N N . LYS A 1 86 ? -17.363 -18.240 23.982 1.00 94.50 86 LYS A N 1
ATOM 713 C CA . LYS A 1 86 ? -17.238 -18.778 22.622 1.00 94.50 86 LYS A CA 1
ATOM 714 C C . LYS A 1 86 ? -16.149 -18.047 21.848 1.00 94.50 86 LYS A C 1
ATOM 716 O O . LYS A 1 86 ? -16.025 -16.829 21.936 1.00 94.50 86 LYS A O 1
ATOM 721 N N . VAL A 1 87 ? -15.401 -18.796 21.053 1.00 91.50 87 VAL A N 1
ATOM 722 C CA . VAL A 1 87 ? -14.335 -18.305 20.184 1.00 91.50 87 VAL A CA 1
ATOM 723 C C . VAL A 1 87 ? -14.827 -18.339 18.743 1.00 91.50 87 VAL A C 1
ATOM 725 O O . VAL A 1 87 ? -15.325 -19.360 18.265 1.00 91.50 87 VAL A O 1
ATOM 728 N N . PHE A 1 88 ? -14.653 -17.227 18.033 1.00 91.50 88 PHE A N 1
ATOM 729 C CA . PHE A 1 88 ? -15.026 -17.085 16.630 1.00 91.50 88 PHE A CA 1
ATOM 730 C C . PHE A 1 88 ? -13.821 -16.653 15.794 1.00 91.50 88 PHE A C 1
ATOM 732 O O . PHE A 1 88 ? -12.930 -15.949 16.261 1.00 91.50 88 PHE A O 1
ATOM 739 N N . ARG A 1 89 ? -13.818 -17.055 14.525 1.00 88.44 89 ARG A N 1
ATOM 740 C CA . ARG A 1 89 ? -12.999 -16.487 13.457 1.00 88.44 89 ARG A CA 1
ATOM 741 C C . ARG A 1 89 ? -13.897 -15.605 12.609 1.00 88.44 89 ARG A C 1
ATOM 743 O O . ARG A 1 89 ? -14.898 -16.097 12.108 1.00 88.44 89 ARG A O 1
ATOM 750 N N . ALA A 1 90 ? -13.509 -14.364 12.375 1.00 85.31 90 ALA A N 1
ATOM 751 C CA . ALA A 1 90 ? -14.201 -13.473 11.454 1.00 85.31 90 ALA A CA 1
ATOM 752 C C . ALA A 1 90 ? -13.208 -12.830 10.481 1.00 85.31 90 ALA A C 1
ATOM 754 O O . ALA A 1 90 ? -12.001 -12.815 10.734 1.00 85.31 90 ALA A O 1
ATOM 755 N N . ALA A 1 91 ? -13.714 -12.328 9.361 1.00 80.06 91 ALA A N 1
ATOM 756 C CA . ALA A 1 91 ? -13.030 -11.335 8.549 1.00 80.06 91 ALA A CA 1
ATOM 757 C C . ALA A 1 91 ? -13.443 -9.955 9.071 1.00 80.06 91 ALA A C 1
ATOM 759 O O . ALA A 1 91 ? -14.623 -9.725 9.293 1.00 80.06 91 ALA A O 1
ATOM 760 N N . CYS A 1 92 ? -12.487 -9.063 9.308 1.00 70.19 92 CYS A N 1
ATOM 761 C CA . CYS A 1 92 ? -12.784 -7.672 9.637 1.00 70.19 92 CYS A CA 1
ATOM 762 C C . CYS A 1 92 ? -12.713 -6.871 8.339 1.00 70.19 92 CYS A C 1
ATOM 764 O O . CYS A 1 92 ? -11.669 -6.895 7.680 1.00 70.19 92 CYS A O 1
ATOM 766 N N . GLU A 1 93 ? -13.797 -6.200 7.954 1.00 72.62 93 GLU A N 1
ATOM 767 C CA . GLU A 1 93 ? -13.751 -5.267 6.831 1.00 72.62 93 GLU A CA 1
ATOM 768 C C . GLU A 1 93 ? -12.814 -4.102 7.187 1.00 72.62 93 GLU A C 1
ATOM 770 O O . GLU A 1 93 ? -12.865 -3.535 8.289 1.00 72.62 93 GLU A O 1
ATOM 775 N N . TYR A 1 94 ? -11.953 -3.699 6.248 1.00 80.19 94 TYR A N 1
ATOM 776 C CA . TYR A 1 94 ? -10.952 -2.638 6.435 1.00 80.19 94 TYR A CA 1
ATOM 777 C C . TYR A 1 94 ? -11.561 -1.219 6.544 1.00 80.19 94 TYR A C 1
ATOM 779 O O . TYR A 1 94 ? -10.877 -0.213 6.343 1.00 80.19 94 TYR A O 1
ATOM 787 N N . GLY A 1 95 ? -12.851 -1.133 6.875 1.00 82.31 95 GLY A N 1
ATOM 788 C CA . GLY A 1 95 ? -13.650 0.084 6.906 1.00 82.31 95 GLY A CA 1
ATOM 789 C C . GLY A 1 95 ? -14.072 0.537 5.510 1.00 82.31 95 GLY A C 1
ATOM 790 O O . GLY A 1 95 ? -13.704 -0.065 4.500 1.00 82.31 95 GLY A O 1
ATOM 791 N N . LYS A 1 96 ? -14.836 1.629 5.456 1.00 84.12 96 LYS A N 1
ATOM 792 C CA . LYS A 1 96 ? -15.200 2.281 4.196 1.00 84.12 96 LYS A CA 1
ATOM 793 C C . LYS A 1 96 ? -14.093 3.243 3.754 1.00 84.12 96 LYS A C 1
ATOM 795 O O . LYS A 1 96 ? -13.438 3.888 4.569 1.00 84.12 96 LYS A O 1
ATOM 800 N N . CYS A 1 97 ? -13.898 3.352 2.449 1.00 89.00 97 CYS A N 1
ATOM 801 C CA . CYS A 1 97 ? -13.020 4.328 1.821 1.00 89.00 97 CYS A CA 1
ATOM 802 C C . CYS A 1 97 ? -13.587 5.742 1.988 1.00 89.00 97 CYS A C 1
ATOM 804 O O . CYS A 1 97 ? -14.732 5.988 1.610 1.00 89.00 97 CYS A O 1
ATOM 806 N N . GLU A 1 98 ? -12.773 6.686 2.458 1.00 88.31 98 GLU A N 1
ATOM 807 C CA . GLU A 1 98 ? -13.185 8.085 2.641 1.00 88.31 98 GLU A CA 1
ATOM 808 C C . GLU A 1 98 ? -13.689 8.732 1.339 1.00 88.31 98 GLU A C 1
ATOM 810 O O . GLU A 1 98 ? -14.677 9.466 1.349 1.00 88.31 98 GLU A O 1
ATOM 815 N N . ASP A 1 99 ? -13.070 8.410 0.199 1.00 90.38 99 ASP A N 1
ATOM 816 C CA . ASP A 1 99 ? -13.391 9.051 -1.080 1.00 90.38 99 ASP A CA 1
ATOM 817 C C . ASP A 1 99 ? -14.662 8.513 -1.746 1.00 90.38 99 ASP A C 1
ATOM 819 O O . ASP A 1 99 ? -15.390 9.263 -2.396 1.00 90.38 99 ASP A O 1
ATOM 823 N N . CYS A 1 100 ? -14.907 7.200 -1.661 1.00 92.50 100 CYS A N 1
ATOM 824 C CA . CYS A 1 100 ? -15.972 6.544 -2.434 1.00 92.50 100 CYS A CA 1
ATOM 825 C C . CYS A 1 100 ? -17.002 5.789 -1.597 1.00 92.50 100 CYS A C 1
ATOM 827 O O . CYS A 1 100 ? -17.977 5.296 -2.163 1.00 92.50 100 CYS A O 1
ATOM 829 N N . GLN A 1 101 ? -16.797 5.694 -0.281 1.00 89.88 101 GLN A N 1
ATOM 830 C CA . GLN A 1 101 ? -17.697 5.043 0.675 1.00 89.88 101 GLN A CA 1
ATOM 831 C C . GLN A 1 101 ? -17.943 3.543 0.411 1.00 89.88 101 GLN A C 1
ATOM 833 O O . GLN A 1 101 ? -18.820 2.939 1.025 1.00 89.88 101 GLN A O 1
ATOM 838 N N . GLN A 1 102 ? -17.167 2.924 -0.485 1.00 86.75 102 GLN A N 1
ATOM 839 C CA . GLN A 1 102 ? -17.116 1.471 -0.669 1.00 86.75 102 GLN A CA 1
ATOM 840 C C . GLN A 1 102 ? -16.161 0.839 0.341 1.00 86.75 102 GLN A C 1
ATOM 842 O O . GLN A 1 102 ? -15.324 1.533 0.915 1.00 86.75 102 GLN A O 1
ATOM 847 N N . ASP A 1 103 ? -16.258 -0.472 0.525 1.00 86.06 103 ASP A N 1
ATOM 848 C CA . ASP A 1 103 ? -15.336 -1.218 1.376 1.00 86.06 103 ASP A CA 1
ATOM 849 C C . ASP A 1 103 ? -13.893 -1.112 0.894 1.00 86.06 103 ASP A C 1
ATOM 851 O O . ASP A 1 103 ? -13.582 -1.282 -0.289 1.00 86.06 103 ASP A O 1
ATOM 855 N N . ASN A 1 104 ? -13.001 -0.824 1.837 1.00 89.62 104 ASN A N 1
ATOM 856 C CA . ASN A 1 104 ? -11.573 -0.919 1.611 1.00 89.62 104 ASN A CA 1
ATOM 857 C C . ASN A 1 104 ? -11.198 -2.390 1.394 1.00 89.62 104 ASN A C 1
ATOM 859 O O . ASN A 1 104 ? -11.682 -3.291 2.079 1.00 89.62 104 ASN A O 1
ATOM 863 N N . THR A 1 105 ? -10.289 -2.632 0.456 1.00 89.75 105 THR A N 1
ATOM 864 C CA . THR A 1 105 ? -9.770 -3.972 0.147 1.00 89.75 105 THR A CA 1
ATOM 865 C C . THR A 1 105 ? -8.557 -4.343 0.996 1.00 89.75 105 THR A C 1
ATOM 867 O O . THR A 1 105 ? -8.170 -5.507 1.017 1.00 89.75 105 THR A O 1
ATOM 870 N N . GLY A 1 106 ? -7.965 -3.364 1.683 1.00 87.50 106 GLY A N 1
ATOM 871 C CA . GLY A 1 106 ? -6.830 -3.528 2.584 1.00 87.50 106 GLY A CA 1
ATOM 872 C C . GLY A 1 106 ? -6.765 -2.400 3.617 1.00 87.50 106 GLY A C 1
ATOM 873 O O . GLY A 1 106 ? -7.490 -1.406 3.489 1.00 87.50 106 GLY A O 1
ATOM 874 N N . PRO A 1 107 ? -5.898 -2.507 4.639 1.00 85.12 107 PRO A N 1
ATOM 875 C CA . PRO A 1 107 ? -5.700 -1.437 5.611 1.00 85.12 107 PRO A CA 1
ATOM 876 C C . PRO A 1 107 ? -5.319 -0.138 4.893 1.00 85.12 107 PRO A C 1
ATOM 878 O O . PRO A 1 107 ? -4.313 -0.102 4.191 1.00 85.12 107 PRO A O 1
ATOM 881 N N . GLN A 1 108 ? -6.134 0.913 5.041 1.00 85.12 108 GLN A N 1
ATOM 882 C CA . GLN A 1 108 ? -5.926 2.206 4.365 1.00 85.12 108 GLN A CA 1
ATOM 883 C C . GLN A 1 108 ? -5.823 2.096 2.825 1.00 85.12 108 GLN A C 1
ATOM 885 O O . GLN A 1 108 ? -5.190 2.929 2.172 1.00 85.12 108 GLN A O 1
ATOM 890 N N . TRP A 1 109 ? -6.438 1.065 2.230 1.00 93.56 109 TRP A N 1
ATOM 891 C CA . TRP A 1 109 ? -6.352 0.789 0.799 1.00 93.56 109 TRP A CA 1
ATOM 892 C C . TRP A 1 109 ? -7.720 0.499 0.183 1.00 93.56 109 TRP A C 1
ATOM 894 O O . TRP A 1 109 ? -8.387 -0.480 0.517 1.00 93.56 109 TRP A O 1
ATOM 904 N N . CYS A 1 110 ? -8.101 1.318 -0.794 1.00 95.00 110 CYS A N 1
ATOM 905 C CA . CYS A 1 110 ? -9.287 1.110 -1.613 1.00 95.00 110 CYS A CA 1
ATOM 906 C C . CYS A 1 110 ? -8.862 0.827 -3.050 1.00 95.00 110 CYS A C 1
ATOM 908 O O . CYS A 1 110 ? -8.497 1.758 -3.772 1.00 95.00 110 CYS A O 1
ATOM 910 N N . ASN A 1 111 ? -8.931 -0.439 -3.477 1.00 95.06 111 ASN A N 1
ATOM 911 C CA . ASN A 1 111 ? -8.606 -0.827 -4.850 1.00 95.06 111 ASN A CA 1
ATOM 912 C C . ASN A 1 111 ? -9.394 0.009 -5.875 1.00 95.06 111 ASN A C 1
ATOM 914 O O . ASN A 1 111 ? -8.789 0.605 -6.758 1.00 95.06 111 ASN A O 1
ATOM 918 N N . THR A 1 112 ? -10.712 0.177 -5.706 1.00 95.06 112 THR A N 1
ATOM 919 C CA . THR A 1 112 ? -11.544 0.959 -6.640 1.00 95.06 112 THR A CA 1
ATOM 920 C C . THR A 1 112 ? -11.016 2.380 -6.871 1.00 95.06 112 THR A C 1
ATOM 922 O O . THR A 1 112 ? -11.013 2.862 -8.008 1.00 95.06 112 THR A O 1
ATOM 925 N N . CYS A 1 113 ? -10.588 3.073 -5.813 1.00 96.50 113 CYS A N 1
ATOM 926 C CA . CYS A 1 113 ? -10.041 4.424 -5.925 1.00 96.50 113 CYS A CA 1
ATOM 927 C C . CYS A 1 113 ? -8.598 4.410 -6.434 1.00 96.50 113 CYS A C 1
ATOM 929 O O . CYS A 1 113 ? -8.273 5.145 -7.366 1.00 96.50 113 CYS A O 1
ATOM 931 N N . ASN A 1 114 ? -7.743 3.566 -5.856 1.00 97.06 114 ASN A N 1
ATOM 932 C CA . ASN A 1 114 ? -6.318 3.521 -6.174 1.00 97.06 114 ASN A CA 1
ATOM 933 C C . ASN A 1 114 ? -6.064 3.067 -7.613 1.00 97.06 114 ASN A C 1
ATOM 935 O O . ASN A 1 114 ? -5.263 3.687 -8.304 1.00 97.06 114 ASN A O 1
ATOM 939 N N . SER A 1 115 ? -6.820 2.097 -8.126 1.00 96.75 115 SER A N 1
ATOM 940 C CA . SER A 1 115 ? -6.719 1.668 -9.523 1.00 96.75 115 SER A CA 1
ATOM 941 C C . SER A 1 115 ? -7.051 2.798 -10.494 1.00 96.75 115 SER A C 1
ATOM 943 O O . SER A 1 115 ? -6.372 2.951 -11.502 1.00 96.75 115 SER A O 1
ATOM 945 N N . LYS A 1 116 ? -8.041 3.648 -10.185 1.00 97.62 116 LYS A N 1
ATOM 946 C CA . LYS A 1 116 ? -8.356 4.828 -11.012 1.00 97.62 116 LYS A CA 1
ATOM 947 C C . LYS A 1 116 ? -7.251 5.883 -10.961 1.00 97.62 116 LYS A C 1
ATOM 949 O O . LYS A 1 116 ? -6.975 6.510 -11.980 1.00 97.62 116 LYS A O 1
ATOM 954 N N . ARG A 1 117 ? -6.624 6.076 -9.795 1.00 96.56 117 ARG A N 1
ATOM 955 C CA . ARG A 1 117 ? -5.477 6.986 -9.634 1.00 96.56 117 ARG A CA 1
ATOM 956 C C . ARG A 1 117 ? -4.310 6.524 -10.493 1.00 96.56 117 ARG A C 1
ATOM 958 O O . ARG A 1 117 ? -3.866 7.278 -11.349 1.00 96.56 117 ARG A O 1
ATOM 965 N N . PHE A 1 118 ? -3.926 5.256 -10.374 1.00 97.44 118 PHE A N 1
ATOM 966 C CA . PHE A 1 118 ? -2.873 4.681 -11.205 1.00 97.44 118 PHE A CA 1
ATOM 967 C C . PHE A 1 118 ? -3.193 4.778 -12.699 1.00 97.44 118 PHE A C 1
ATOM 969 O O . PHE A 1 118 ? -2.351 5.231 -13.464 1.00 97.44 118 PHE A O 1
ATOM 976 N N . GLN A 1 119 ? -4.429 4.478 -13.121 1.00 97.31 119 GLN A N 1
ATOM 977 C CA . GLN A 1 119 ? -4.841 4.649 -14.525 1.00 97.31 119 GLN A CA 1
ATOM 978 C C . GLN A 1 119 ? -4.613 6.066 -15.052 1.00 97.31 119 GLN A C 1
ATOM 980 O O . GLN A 1 119 ? -4.254 6.229 -16.216 1.00 97.31 119 GLN A O 1
ATOM 985 N N . SER A 1 120 ? -4.820 7.085 -14.214 1.00 96.00 120 SER A N 1
ATOM 986 C CA . SER A 1 120 ? -4.570 8.474 -14.607 1.00 96.00 120 SER A CA 1
ATOM 987 C C . SER A 1 120 ? -3.081 8.815 -14.741 1.00 96.00 120 SER A C 1
ATOM 989 O O . SER A 1 120 ? -2.750 9.768 -15.436 1.00 96.00 120 SER A O 1
ATOM 991 N N . GLU A 1 121 ? -2.198 8.011 -14.146 1.00 95.38 121 GLU A N 1
ATOM 992 C CA . GLU A 1 121 ? -0.741 8.189 -14.129 1.00 95.38 121 GLU A CA 1
ATOM 993 C C . GLU A 1 121 ? -0.015 7.325 -15.183 1.00 95.38 121 GLU A C 1
ATOM 995 O O . GLU A 1 121 ? 1.180 7.500 -15.403 1.00 95.38 121 GLU A O 1
ATOM 1000 N N . PHE A 1 122 ? -0.700 6.404 -15.876 1.00 95.44 122 PHE A N 1
ATOM 1001 C CA . PHE A 1 122 ? -0.062 5.460 -16.817 1.00 95.44 122 PHE A CA 1
ATOM 1002 C C . PHE A 1 122 ? 0.632 6.112 -18.016 1.00 95.44 122 PHE A C 1
ATOM 1004 O O . PHE A 1 122 ? 1.488 5.484 -18.627 1.00 95.44 122 PHE A O 1
ATOM 1011 N N . ASN A 1 123 ? 0.278 7.351 -18.359 1.00 93.88 123 ASN A N 1
ATOM 1012 C CA . ASN A 1 123 ? 0.941 8.085 -19.439 1.00 93.88 123 ASN A CA 1
ATOM 1013 C C . ASN A 1 123 ? 2.134 8.927 -18.948 1.00 93.88 123 ASN A C 1
ATOM 1015 O O . ASN A 1 123 ? 2.825 9.524 -19.770 1.00 93.88 123 ASN A O 1
ATOM 1019 N N . GLU A 1 124 ? 2.377 8.984 -17.635 1.00 93.81 124 GLU A N 1
ATOM 1020 C CA . GLU A 1 124 ? 3.446 9.791 -17.030 1.00 93.81 124 GLU A CA 1
ATOM 1021 C C . GLU A 1 124 ? 4.791 9.050 -16.982 1.00 93.81 124 GLU A C 1
ATOM 1023 O O . GLU A 1 124 ? 5.828 9.648 -16.696 1.00 93.81 124 GLU A O 1
ATOM 1028 N N . TRP A 1 125 ? 4.798 7.745 -17.262 1.00 94.12 125 TRP A N 1
ATOM 1029 C CA . TRP A 1 125 ? 6.004 6.927 -17.274 1.00 94.12 125 TRP A CA 1
ATOM 1030 C C . TRP A 1 125 ? 5.915 5.788 -18.293 1.00 94.12 125 TRP A C 1
ATOM 1032 O O . TRP A 1 125 ? 4.838 5.357 -18.689 1.00 94.12 125 TRP A O 1
ATOM 1042 N N . THR A 1 126 ? 7.075 5.284 -18.707 1.00 92.94 126 THR A N 1
ATOM 1043 C CA . THR A 1 126 ? 7.221 4.041 -19.472 1.00 92.94 126 THR A CA 1
ATOM 1044 C C . THR A 1 126 ? 8.577 3.423 -19.149 1.00 92.94 126 THR A C 1
ATOM 1046 O O . THR A 1 126 ? 9.537 4.144 -18.857 1.00 92.94 126 THR A O 1
ATOM 1049 N N . SER A 1 127 ? 8.654 2.095 -19.193 1.00 89.50 127 SER A N 1
ATOM 1050 C CA . SER A 1 127 ? 9.915 1.352 -19.146 1.00 89.50 127 SER A CA 1
ATOM 1051 C C . SER A 1 127 ? 10.596 1.199 -20.503 1.00 89.50 127 SER A C 1
ATOM 1053 O O . SER A 1 127 ? 11.651 0.573 -20.583 1.00 89.50 127 SER A O 1
ATOM 1055 N N . GLU A 1 128 ? 9.990 1.745 -21.563 1.00 90.50 128 GLU A N 1
ATOM 1056 C CA . GLU A 1 128 ? 10.322 1.478 -22.969 1.00 90.50 128 GLU A CA 1
ATOM 1057 C C . GLU A 1 128 ? 10.069 0.016 -23.396 1.00 90.50 128 GLU A C 1
ATOM 1059 O O . GLU A 1 128 ? 10.345 -0.358 -24.537 1.00 90.50 128 GLU A O 1
ATOM 1064 N N . ASP A 1 129 ? 9.480 -0.806 -22.519 1.00 90.00 129 ASP A N 1
ATOM 1065 C CA . ASP A 1 129 ? 9.093 -2.187 -22.784 1.00 90.00 129 ASP A CA 1
ATOM 1066 C C . ASP A 1 129 ? 7.608 -2.398 -22.457 1.00 90.00 129 ASP A C 1
ATOM 1068 O O . ASP A 1 129 ? 7.195 -2.479 -21.301 1.00 90.00 129 ASP A O 1
ATOM 1072 N N . ALA A 1 130 ? 6.793 -2.525 -23.505 1.00 91.81 130 ALA A N 1
ATOM 1073 C CA . ALA A 1 130 ? 5.340 -2.609 -23.373 1.00 91.81 130 ALA A CA 1
ATOM 1074 C C . ALA A 1 130 ? 4.859 -3.800 -22.520 1.00 91.81 130 ALA A C 1
ATOM 1076 O O . ALA A 1 130 ? 3.814 -3.707 -21.883 1.00 91.81 130 ALA A O 1
ATOM 1077 N N . GLU A 1 131 ? 5.602 -4.910 -22.486 1.00 90.38 131 GLU A N 1
ATOM 1078 C CA . GLU A 1 131 ? 5.230 -6.083 -21.684 1.00 90.38 131 GLU A CA 1
ATOM 1079 C C . GLU A 1 131 ? 5.494 -5.845 -20.191 1.00 90.38 131 GLU A C 1
ATOM 1081 O O . GLU A 1 131 ? 4.715 -6.277 -19.338 1.00 90.38 131 GLU A O 1
ATOM 1086 N N . ILE A 1 132 ? 6.584 -5.141 -19.869 1.00 88.44 132 ILE A N 1
ATOM 1087 C CA . ILE A 1 132 ? 6.888 -4.721 -18.497 1.00 88.44 132 ILE A CA 1
ATOM 1088 C C . ILE A 1 132 ? 5.869 -3.676 -18.044 1.00 88.44 132 ILE A C 1
ATOM 1090 O O . ILE A 1 132 ? 5.332 -3.800 -16.942 1.00 88.44 132 ILE A O 1
ATOM 1094 N N . ASP A 1 133 ? 5.558 -2.702 -18.900 1.00 93.38 133 ASP A N 1
ATOM 1095 C CA . ASP A 1 133 ? 4.555 -1.674 -18.618 1.00 93.38 133 ASP A CA 1
ATOM 1096 C C . ASP A 1 133 ? 3.191 -2.317 -18.329 1.00 93.38 133 ASP A C 1
ATOM 1098 O O . ASP A 1 133 ? 2.601 -2.056 -17.280 1.00 93.38 133 ASP A O 1
ATOM 1102 N N . GLU A 1 134 ? 2.721 -3.232 -19.186 1.00 94.44 134 GLU A N 1
ATOM 1103 C CA . GLU A 1 134 ? 1.457 -3.953 -18.983 1.00 94.44 134 GLU A CA 1
ATOM 1104 C C . GLU A 1 134 ? 1.463 -4.765 -17.678 1.00 94.44 134 GLU A C 1
ATOM 1106 O O . GLU A 1 134 ? 0.478 -4.767 -16.933 1.00 94.44 134 GLU A O 1
ATOM 1111 N N . PHE A 1 135 ? 2.574 -5.440 -17.366 1.00 91.50 135 PHE A N 1
ATOM 1112 C CA . PHE A 1 135 ? 2.705 -6.198 -16.126 1.00 91.50 135 PHE A CA 1
ATOM 1113 C C . PHE A 1 135 ? 2.594 -5.295 -14.890 1.00 91.50 135 PHE A C 1
ATOM 1115 O O . PHE A 1 135 ? 1.796 -5.588 -13.997 1.00 91.50 135 PHE A O 1
ATOM 1122 N N . ILE A 1 136 ? 3.337 -4.185 -14.852 1.00 93.88 136 ILE A N 1
ATOM 1123 C CA . ILE A 1 136 ? 3.309 -3.221 -13.743 1.00 93.88 136 ILE A CA 1
ATOM 1124 C C . ILE A 1 136 ? 1.906 -2.624 -13.595 1.00 93.88 136 ILE A C 1
ATOM 1126 O O . ILE A 1 136 ? 1.332 -2.684 -12.505 1.00 93.88 136 ILE A O 1
ATOM 1130 N N . GLN A 1 137 ? 1.308 -2.144 -14.689 1.00 95.94 137 GLN A N 1
ATOM 1131 C CA . GLN A 1 137 ? -0.049 -1.591 -14.690 1.00 95.94 137 GLN A CA 1
ATOM 1132 C C . GLN A 1 137 ? -1.064 -2.603 -14.155 1.00 95.94 137 GLN A C 1
ATOM 1134 O O . GLN A 1 137 ? -1.888 -2.270 -13.305 1.00 95.94 137 GLN A O 1
ATOM 1139 N N . LYS A 1 138 ? -0.981 -3.870 -14.576 1.00 95.12 138 LYS A N 1
ATOM 1140 C CA . LYS A 1 138 ? -1.860 -4.927 -14.067 1.00 95.12 138 LYS A CA 1
ATOM 1141 C C . LYS A 1 138 ? -1.736 -5.090 -12.553 1.00 95.12 138 LYS A C 1
ATOM 1143 O O . LYS A 1 138 ? -2.767 -5.162 -11.890 1.00 95.12 138 LYS A O 1
ATOM 1148 N N . THR A 1 139 ? -0.517 -5.113 -12.007 1.00 93.50 139 THR A N 1
ATOM 1149 C CA . THR A 1 139 ? -0.329 -5.216 -10.548 1.00 93.50 139 THR A CA 1
ATOM 1150 C C . THR A 1 139 ? -0.949 -4.032 -9.807 1.00 93.50 139 THR A C 1
ATOM 1152 O O . THR A 1 139 ? -1.691 -4.238 -8.850 1.00 93.50 139 THR A O 1
ATOM 1155 N N . GLN A 1 140 ? -0.756 -2.810 -10.313 1.00 96.00 140 GLN A N 1
ATOM 1156 C CA . GLN A 1 140 ? -1.326 -1.580 -9.756 1.00 96.00 140 GLN A CA 1
ATOM 1157 C C . GLN A 1 140 ? -2.863 -1.587 -9.766 1.00 96.00 140 GLN A C 1
ATOM 1159 O O . GLN A 1 140 ? -3.489 -1.146 -8.804 1.00 96.00 140 GLN A O 1
ATOM 1164 N N . LEU A 1 141 ? -3.484 -2.135 -10.818 1.00 96.31 141 LEU A N 1
ATOM 1165 C CA . LEU A 1 141 ? -4.944 -2.235 -10.940 1.00 96.31 141 LEU A CA 1
ATOM 1166 C C . LEU A 1 141 ? -5.572 -3.279 -10.015 1.00 96.31 141 LEU A C 1
ATOM 1168 O O . LEU A 1 141 ? -6.733 -3.131 -9.629 1.00 96.31 141 LEU A O 1
ATOM 1172 N N . THR A 1 142 ? -4.852 -4.355 -9.702 1.00 93.69 142 THR A N 1
ATOM 1173 C CA . THR A 1 142 ? -5.383 -5.468 -8.900 1.00 93.69 142 THR A CA 1
ATOM 1174 C C . THR A 1 142 ? -4.963 -5.424 -7.437 1.00 93.69 142 THR A C 1
ATOM 1176 O O . THR A 1 142 ? -5.507 -6.188 -6.646 1.00 93.69 142 THR A O 1
ATOM 1179 N N . ALA A 1 143 ? -4.019 -4.553 -7.070 1.00 92.62 143 ALA A N 1
ATOM 1180 C CA . ALA A 1 143 ? -3.492 -4.464 -5.716 1.00 92.62 143 ALA A CA 1
ATOM 1181 C C . ALA A 1 143 ? -4.604 -4.192 -4.695 1.00 92.62 143 ALA A C 1
ATOM 1183 O O . ALA A 1 143 ? -5.372 -3.229 -4.812 1.00 92.62 143 ALA A O 1
ATOM 1184 N N . THR A 1 144 ? -4.665 -5.035 -3.670 1.00 90.81 144 THR A N 1
ATOM 1185 C CA . THR A 1 144 ? -5.596 -4.911 -2.542 1.00 90.81 144 THR A CA 1
ATOM 1186 C C . THR A 1 144 ? -4.968 -4.235 -1.329 1.00 90.81 144 THR A C 1
ATOM 1188 O O . THR A 1 144 ? -5.697 -3.776 -0.452 1.00 90.81 144 THR A O 1
AT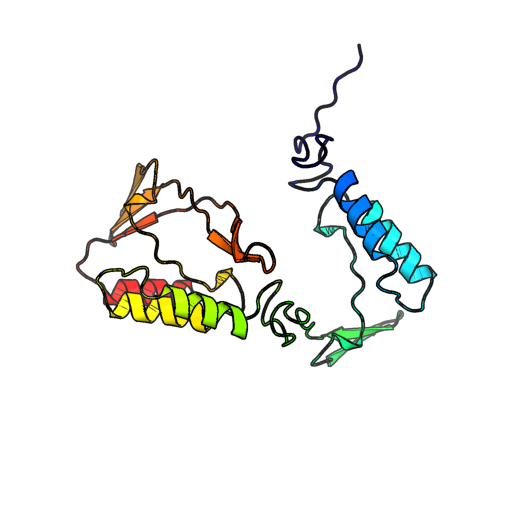OM 1191 N N . LYS A 1 145 ? -3.638 -4.119 -1.320 1.00 90.44 145 LYS A N 1
ATOM 1192 C CA . LYS A 1 145 ? -2.796 -3.462 -0.314 1.00 90.44 145 LYS A CA 1
ATOM 1193 C C . LYS A 1 145 ? -1.524 -2.924 -0.973 1.00 90.44 145 LYS A C 1
ATOM 1195 O O . LYS A 1 145 ? -1.177 -3.345 -2.078 1.00 90.44 145 LYS A O 1
ATOM 1200 N N . TYR A 1 146 ? -0.821 -2.015 -0.304 1.00 90.19 146 TYR A N 1
ATOM 1201 C CA . TYR A 1 146 ? 0.326 -1.326 -0.899 1.00 90.19 146 TYR A CA 1
ATOM 1202 C C . TYR A 1 146 ? 1.511 -2.263 -1.196 1.00 90.19 146 TYR A C 1
ATOM 1204 O O . TYR A 1 146 ? 2.235 -2.032 -2.157 1.00 90.19 146 TYR A O 1
ATOM 1212 N N . GLU A 1 147 ? 1.688 -3.356 -0.443 1.00 88.50 147 GLU A N 1
ATOM 1213 C CA . GLU A 1 147 ? 2.781 -4.318 -0.655 1.00 88.50 147 GLU A CA 1
ATOM 1214 C C . GLU A 1 147 ? 2.669 -5.094 -1.978 1.00 88.50 147 GLU A C 1
ATOM 1216 O O . GLU A 1 147 ? 3.635 -5.716 -2.413 1.00 88.50 147 GLU A O 1
ATOM 1221 N N . GLU A 1 148 ? 1.489 -5.094 -2.603 1.00 90.12 148 GLU A N 1
ATOM 1222 C CA . GLU A 1 148 ? 1.234 -5.754 -3.891 1.00 90.12 148 GLU A CA 1
ATOM 1223 C C . GLU A 1 148 ? 1.520 -4.836 -5.087 1.00 90.12 148 GLU A C 1
ATOM 1225 O O . GLU A 1 148 ? 1.511 -5.289 -6.234 1.00 90.12 148 GLU A O 1
ATOM 1230 N N . VAL A 1 149 ? 1.761 -3.547 -4.838 1.00 91.44 149 VAL A N 1
ATOM 1231 C CA . VAL A 1 149 ? 2.018 -2.560 -5.883 1.00 91.44 149 VAL A CA 1
ATOM 1232 C C . VAL A 1 149 ? 3.464 -2.656 -6.343 1.00 91.44 149 VAL A C 1
ATOM 1234 O O . VAL A 1 149 ? 4.396 -2.499 -5.557 1.00 91.44 149 VAL A O 1
ATOM 1237 N N . ILE A 1 150 ? 3.653 -2.840 -7.648 1.00 91.12 150 ILE A N 1
ATOM 1238 C CA . ILE A 1 150 ? 4.944 -2.606 -8.288 1.00 91.12 150 ILE A CA 1
ATOM 1239 C C . ILE A 1 150 ? 4.970 -1.165 -8.793 1.00 91.12 150 ILE A C 1
ATOM 1241 O O . ILE A 1 150 ? 4.058 -0.722 -9.492 1.00 91.12 150 ILE A O 1
ATOM 1245 N N . GLU A 1 151 ? 6.027 -0.433 -8.454 1.00 90.81 151 GLU A N 1
ATOM 1246 C CA . GLU A 1 151 ? 6.281 0.908 -8.976 1.00 90.81 151 GLU A CA 1
ATOM 1247 C C . GLU A 1 151 ? 7.370 0.852 -10.050 1.00 90.81 151 GLU A C 1
ATOM 1249 O O . GLU A 1 151 ? 8.422 0.236 -9.854 1.00 90.81 151 GLU A O 1
ATOM 1254 N N . TRP A 1 152 ? 7.134 1.519 -11.181 1.00 91.31 152 TRP A N 1
ATOM 1255 C CA . TRP A 1 152 ? 8.209 1.825 -12.115 1.00 91.31 152 TRP A CA 1
ATOM 1256 C C . TRP A 1 152 ? 9.039 2.985 -11.562 1.00 91.31 152 TRP A C 1
ATOM 1258 O O . TRP A 1 152 ? 8.505 4.056 -11.274 1.00 91.31 152 TRP A O 1
ATOM 1268 N N . ILE A 1 153 ? 10.348 2.772 -11.416 1.00 88.88 153 ILE A N 1
ATOM 1269 C CA . ILE A 1 153 ? 11.276 3.769 -10.879 1.00 88.88 153 ILE A CA 1
ATOM 1270 C C . ILE A 1 153 ? 12.355 4.036 -11.932 1.00 88.88 153 ILE A C 1
ATOM 1272 O O . ILE A 1 153 ? 13.188 3.158 -12.182 1.00 88.88 153 ILE A O 1
ATOM 1276 N N . PRO A 1 154 ? 12.373 5.236 -12.540 1.00 86.81 154 PRO A N 1
ATOM 1277 C CA . PRO A 1 154 ? 13.445 5.647 -13.434 1.00 86.81 154 PRO A CA 1
ATOM 1278 C C . PRO A 1 154 ? 14.822 5.545 -12.763 1.00 86.81 154 PRO A C 1
ATOM 1280 O O . PRO A 1 154 ? 14.983 5.835 -11.576 1.00 86.81 154 PRO A O 1
ATOM 1283 N N . PHE A 1 155 ? 15.832 5.117 -13.524 1.00 84.06 155 PHE A N 1
ATOM 1284 C CA . PHE A 1 155 ? 17.161 4.821 -12.976 1.00 84.06 155 PHE A CA 1
AT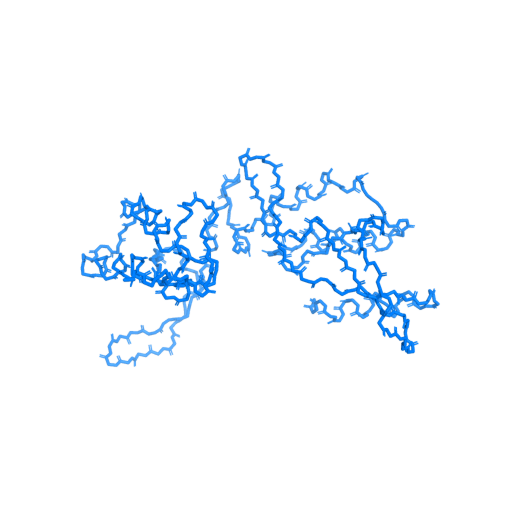OM 1285 C C . PHE A 1 155 ? 17.837 6.038 -12.316 1.00 84.06 155 PHE A C 1
ATOM 1287 O O . PHE A 1 155 ? 18.601 5.886 -11.366 1.00 84.06 155 PHE A O 1
ATOM 1294 N N . ASP A 1 156 ? 17.536 7.246 -12.787 1.00 86.19 156 ASP A N 1
ATOM 1295 C CA . ASP A 1 156 ? 18.043 8.519 -12.265 1.00 86.19 156 ASP A CA 1
ATOM 1296 C C . ASP A 1 156 ? 17.455 8.917 -10.897 1.00 86.19 156 ASP A C 1
ATOM 1298 O O . ASP A 1 156 ? 17.939 9.859 -10.275 1.00 86.19 156 ASP A O 1
ATOM 1302 N N . ARG A 1 157 ? 16.459 8.180 -10.387 1.00 87.94 157 ARG A N 1
ATOM 1303 C CA . ARG A 1 157 ? 15.892 8.348 -9.034 1.00 87.94 157 ARG A CA 1
ATOM 1304 C C . ARG A 1 157 ? 16.684 7.602 -7.956 1.00 87.94 157 ARG A C 1
ATOM 1306 O O . ARG A 1 157 ? 16.334 7.664 -6.774 1.00 87.94 157 ARG A O 1
ATOM 1313 N N . PHE A 1 158 ? 17.727 6.872 -8.352 1.00 86.44 158 PHE A N 1
ATOM 1314 C CA . PHE A 1 158 ? 18.607 6.147 -7.446 1.00 86.44 158 PHE A CA 1
ATOM 1315 C C . PHE A 1 158 ? 19.912 6.909 -7.194 1.00 86.44 158 PHE A C 1
ATOM 1317 O O . PHE A 1 158 ? 20.692 7.172 -8.107 1.00 86.44 158 PHE A O 1
ATOM 1324 N N . ASP A 1 159 ? 20.198 7.162 -5.919 1.00 85.31 159 ASP A N 1
ATOM 1325 C CA . ASP A 1 159 ? 21.431 7.791 -5.448 1.00 85.31 159 ASP A CA 1
ATOM 1326 C C . ASP A 1 159 ? 22.391 6.766 -4.829 1.00 85.31 159 ASP A C 1
ATOM 1328 O O . ASP A 1 159 ? 22.001 5.672 -4.411 1.00 85.31 159 ASP A O 1
ATOM 1332 N N . ASN A 1 160 ? 23.668 7.141 -4.686 1.00 86.44 160 ASN A N 1
ATOM 1333 C CA . ASN A 1 160 ? 24.680 6.360 -3.958 1.00 86.44 160 ASN A CA 1
ATOM 1334 C C . ASN A 1 160 ? 24.784 4.889 -4.410 1.00 86.44 160 ASN A C 1
ATOM 1336 O O . ASN A 1 160 ? 24.964 3.985 -3.587 1.00 86.44 160 ASN A O 1
ATOM 1340 N N . ILE A 1 161 ? 24.667 4.652 -5.719 1.00 86.56 161 ILE A N 1
ATOM 1341 C CA . ILE A 1 161 ? 24.701 3.313 -6.307 1.00 86.56 161 ILE A CA 1
ATOM 1342 C C . ILE A 1 161 ? 26.077 2.683 -6.062 1.00 86.56 161 ILE A C 1
ATOM 1344 O O . ILE A 1 161 ? 27.105 3.164 -6.539 1.00 86.56 161 ILE A O 1
ATOM 1348 N N . LYS A 1 162 ? 26.097 1.580 -5.314 1.00 88.44 162 LYS A N 1
ATOM 1349 C CA . LYS A 1 162 ? 27.301 0.840 -4.941 1.00 88.44 162 LYS A CA 1
ATOM 1350 C C . LYS A 1 162 ? 27.167 -0.615 -5.358 1.00 88.44 162 LYS A C 1
ATOM 1352 O O . LYS A 1 162 ? 26.253 -1.307 -4.920 1.00 88.44 162 LYS A O 1
ATOM 1357 N N . TYR A 1 163 ? 28.113 -1.091 -6.156 1.00 88.94 163 TYR A N 1
ATOM 1358 C CA . TYR A 1 163 ? 28.224 -2.507 -6.495 1.00 88.94 163 TYR A CA 1
ATOM 1359 C C . TYR A 1 163 ? 28.414 -3.363 -5.233 1.00 88.94 163 TYR A C 1
ATOM 1361 O O . TYR A 1 163 ? 29.211 -3.010 -4.357 1.00 88.94 163 TYR A O 1
ATOM 1369 N N . LEU A 1 164 ? 27.674 -4.469 -5.145 1.00 86.56 164 LEU A N 1
ATOM 1370 C CA . LEU A 1 164 ? 27.769 -5.438 -4.056 1.00 86.56 164 LEU A CA 1
ATOM 1371 C C . LEU A 1 164 ? 28.386 -6.753 -4.526 1.00 86.56 164 LEU A C 1
ATOM 1373 O O . LEU A 1 164 ? 29.363 -7.193 -3.927 1.00 86.56 164 LEU A O 1
ATOM 1377 N N . ASP A 1 165 ? 27.811 -7.368 -5.561 1.00 86.25 165 ASP A N 1
ATOM 1378 C CA . ASP A 1 165 ? 28.199 -8.709 -6.006 1.00 86.25 165 ASP A CA 1
ATOM 1379 C C . ASP A 1 165 ? 27.747 -8.996 -7.450 1.00 86.25 165 ASP A C 1
ATOM 1381 O O . ASP A 1 165 ? 26.926 -8.267 -8.013 1.00 86.25 165 ASP A O 1
ATOM 1385 N N . GLU A 1 166 ? 28.255 -10.073 -8.042 1.00 83.56 166 GLU A N 1
ATOM 1386 C CA . GLU A 1 166 ? 27.895 -10.563 -9.374 1.00 83.56 166 GLU A CA 1
ATOM 1387 C C . GLU A 1 166 ? 27.680 -12.077 -9.324 1.00 83.56 166 GLU A C 1
ATOM 1389 O O . GLU A 1 166 ? 28.550 -12.841 -8.914 1.00 83.56 166 GLU A O 1
ATOM 1394 N N . GLY A 1 167 ? 26.498 -12.515 -9.754 1.00 74.06 167 GLY A N 1
ATOM 1395 C CA . GLY A 1 167 ? 26.138 -13.925 -9.860 1.00 74.06 167 GLY A CA 1
ATOM 1396 C C . GLY A 1 167 ? 25.803 -14.316 -11.296 1.00 74.06 167 GLY A C 1
ATOM 1397 O O . GLY A 1 167 ? 25.791 -13.487 -12.202 1.00 74.06 167 GLY A O 1
ATOM 1398 N N . GLY A 1 168 ? 25.436 -15.584 -11.504 1.00 70.31 168 GLY A N 1
ATOM 1399 C CA . GLY A 1 168 ? 25.116 -16.120 -12.837 1.00 70.31 168 GLY A CA 1
ATOM 1400 C C . GLY A 1 168 ? 23.950 -15.435 -13.566 1.00 70.31 168 GLY A C 1
ATOM 1401 O O . GLY A 1 168 ? 23.790 -15.634 -14.765 1.00 70.31 168 GLY A O 1
ATOM 1402 N N . PHE A 1 169 ? 23.156 -14.620 -12.866 1.00 66.69 169 PHE A N 1
ATOM 1403 C CA . PHE A 1 169 ? 22.005 -13.912 -13.430 1.00 66.69 169 PHE A CA 1
ATOM 1404 C C . PHE A 1 169 ? 22.229 -12.401 -13.576 1.00 66.69 169 PHE A C 1
ATOM 1406 O O . PHE A 1 169 ? 21.450 -11.742 -14.253 1.00 66.69 169 PHE A O 1
ATOM 1413 N N . GLY A 1 170 ? 23.288 -11.825 -12.999 1.00 76.81 170 GLY A N 1
ATOM 1414 C CA . GLY A 1 170 ? 23.534 -10.387 -13.092 1.00 76.81 170 GLY A CA 1
ATOM 1415 C C . GLY A 1 170 ? 24.293 -9.806 -11.908 1.00 76.81 170 GLY A C 1
ATOM 1416 O O . GLY A 1 170 ? 24.855 -10.531 -11.087 1.00 76.81 170 GLY A O 1
ATOM 1417 N N . LYS A 1 171 ? 24.286 -8.475 -11.825 1.00 84.06 171 LYS A N 1
ATOM 1418 C CA . LYS A 1 171 ? 25.018 -7.690 -10.827 1.00 84.06 171 LYS A CA 1
ATOM 1419 C C . LYS A 1 171 ? 24.061 -7.090 -9.809 1.00 84.06 171 LYS A C 1
ATOM 1421 O O . LYS A 1 171 ? 23.047 -6.492 -10.172 1.00 84.06 171 LYS A O 1
ATOM 1426 N N . VAL A 1 172 ? 24.404 -7.213 -8.537 1.00 83.44 172 VAL A N 1
ATOM 1427 C CA . VAL A 1 172 ? 23.643 -6.671 -7.413 1.00 83.44 172 VAL A CA 1
ATOM 1428 C C . VAL A 1 172 ? 24.263 -5.349 -6.978 1.00 83.44 172 VAL A C 1
ATOM 1430 O O . VAL A 1 172 ? 25.477 -5.238 -6.796 1.00 83.44 172 VAL A O 1
ATOM 1433 N N . PHE A 1 173 ? 23.412 -4.350 -6.780 1.00 84.62 173 PHE A N 1
ATOM 1434 C CA . PHE A 1 173 ? 23.772 -3.010 -6.357 1.00 84.62 173 PHE A CA 1
ATOM 1435 C C . PHE A 1 173 ? 22.965 -2.605 -5.121 1.00 84.62 173 PHE A C 1
ATOM 1437 O O . PHE A 1 173 ? 21.780 -2.897 -4.976 1.00 84.62 173 PHE A O 1
ATOM 1444 N N . ARG A 1 174 ? 23.599 -1.860 -4.225 1.00 83.62 174 ARG A N 1
ATOM 1445 C CA . ARG A 1 174 ? 22.902 -1.086 -3.202 1.00 83.62 174 ARG A CA 1
ATOM 1446 C C . ARG A 1 174 ? 22.668 0.312 -3.745 1.00 83.62 174 ARG A C 1
ATOM 1448 O O . ARG A 1 174 ? 23.608 0.907 -4.257 1.00 83.62 174 ARG A O 1
ATOM 1455 N N . ALA A 1 175 ? 21.469 0.847 -3.579 1.00 84.44 175 ALA A N 1
ATOM 1456 C CA . ALA A 1 175 ? 21.160 2.228 -3.920 1.00 84.44 175 ALA A CA 1
ATOM 1457 C C . ALA A 1 175 ? 20.289 2.858 -2.830 1.00 84.44 175 ALA A C 1
ATOM 1459 O O . ALA A 1 175 ? 19.597 2.156 -2.090 1.00 84.44 175 ALA A O 1
ATOM 1460 N N . ALA A 1 176 ? 20.344 4.179 -2.717 1.00 83.69 176 ALA A N 1
ATOM 1461 C CA . ALA A 1 176 ? 19.376 4.957 -1.966 1.00 83.69 176 ALA A CA 1
ATOM 1462 C C . ALA A 1 176 ? 18.245 5.369 -2.914 1.00 83.69 176 ALA A C 1
ATOM 1464 O O . ALA A 1 176 ? 18.510 5.874 -4.001 1.00 83.69 176 ALA A O 1
ATOM 1465 N N . TRP A 1 177 ? 16.999 5.159 -2.499 1.00 85.50 177 TRP A N 1
ATOM 1466 C CA . TRP A 1 177 ? 15.824 5.660 -3.206 1.00 85.50 177 TRP A CA 1
ATOM 1467 C C . TRP A 1 177 ? 15.156 6.723 -2.340 1.00 85.50 177 TRP A C 1
ATOM 1469 O O . TRP A 1 177 ? 14.662 6.425 -1.250 1.00 85.50 177 TRP A O 1
ATOM 1479 N N . SER A 1 178 ? 15.223 7.974 -2.790 1.00 79.00 178 SER A N 1
ATOM 1480 C CA . SER A 1 178 ? 14.798 9.142 -2.015 1.00 79.00 178 SER A CA 1
ATOM 1481 C C . SER A 1 178 ? 13.281 9.320 -1.986 1.00 79.00 178 SER A C 1
ATOM 1483 O O . SER A 1 178 ? 12.766 9.817 -0.982 1.00 79.00 178 SER A O 1
ATOM 1485 N N . ASP A 1 179 ? 12.570 8.856 -3.020 1.00 82.38 179 ASP A N 1
ATOM 1486 C CA . ASP A 1 179 ? 11.110 8.994 -3.099 1.00 82.38 179 ASP A CA 1
ATOM 1487 C C . ASP A 1 179 ? 10.375 8.085 -2.122 1.00 82.38 179 ASP A C 1
ATOM 1489 O O . ASP A 1 179 ? 9.304 8.458 -1.651 1.00 82.38 179 ASP A O 1
ATOM 1493 N N . ARG A 1 180 ? 10.983 6.945 -1.753 1.00 87.50 180 ARG A N 1
ATOM 1494 C CA . 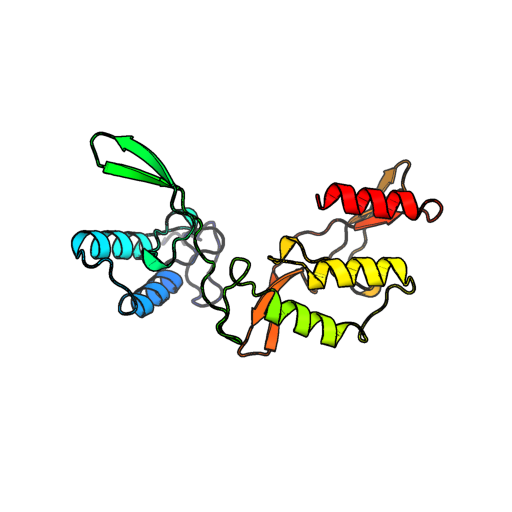ARG A 1 180 ? 10.405 5.924 -0.861 1.00 87.50 180 ARG A CA 1
ATOM 1495 C C . ARG A 1 180 ? 9.189 5.212 -1.489 1.00 87.50 180 ARG A C 1
ATOM 1497 O O . ARG A 1 180 ? 8.670 5.667 -2.500 1.00 87.50 180 ARG A O 1
ATOM 1504 N N . TYR A 1 181 ? 8.713 4.109 -0.906 1.00 87.50 181 TYR A N 1
ATOM 1505 C CA . TYR A 1 181 ? 7.585 3.337 -1.466 1.00 87.50 181 TYR A CA 1
ATOM 1506 C C . TYR A 1 181 ? 6.229 3.870 -0.996 1.00 87.50 181 TYR A C 1
ATOM 1508 O O . TYR A 1 181 ? 6.128 4.436 0.098 1.00 87.50 181 TYR A O 1
ATOM 1516 N N . ILE A 1 182 ? 5.192 3.674 -1.814 1.00 92.00 182 ILE A N 1
ATOM 1517 C CA . ILE A 1 182 ? 3.798 4.014 -1.487 1.00 92.00 182 ILE A CA 1
ATOM 1518 C C . ILE A 1 182 ? 3.296 3.188 -0.296 1.00 92.00 182 ILE A C 1
ATOM 1520 O O . ILE A 1 182 ? 3.491 1.978 -0.253 1.00 92.00 182 ILE A O 1
ATOM 1524 N N . ILE A 1 183 ? 2.590 3.835 0.638 1.00 91.94 183 ILE A N 1
ATOM 1525 C CA . ILE A 1 183 ? 1.886 3.162 1.746 1.00 91.94 183 ILE A CA 1
ATOM 1526 C C . ILE A 1 183 ? 0.371 3.391 1.738 1.00 91.94 183 ILE A C 1
ATOM 1528 O O . ILE A 1 183 ? -0.383 2.500 2.117 1.00 91.94 183 ILE A O 1
ATOM 1532 N N . SER A 1 184 ? -0.095 4.566 1.313 1.00 92.38 184 SER A N 1
ATOM 1533 C CA . SER A 1 184 ? -1.520 4.909 1.256 1.00 92.38 184 SER A CA 1
ATOM 1534 C C . SER A 1 184 ? -1.748 6.188 0.448 1.00 92.38 184 SER A C 1
ATOM 1536 O O . SER A 1 184 ? -0.799 6.844 0.015 1.00 92.38 184 SER A O 1
ATOM 1538 N N . TRP A 1 185 ? -3.013 6.545 0.235 1.00 94.38 185 TRP A N 1
ATOM 1539 C CA . TRP A 1 185 ? -3.408 7.806 -0.390 1.00 94.38 185 TRP A CA 1
ATOM 1540 C C . TRP A 1 185 ? -3.850 8.824 0.665 1.00 94.38 185 TRP A C 1
ATOM 1542 O O . TRP A 1 185 ? -4.603 8.472 1.571 1.00 94.38 185 TRP A O 1
ATOM 1552 N N . ASP A 1 186 ? -3.416 10.079 0.535 1.00 92.06 186 ASP A N 1
ATOM 1553 C CA . ASP A 1 186 ? -3.977 11.200 1.290 1.00 92.06 186 ASP A CA 1
ATOM 1554 C C . ASP A 1 186 ? -5.112 11.866 0.504 1.00 92.06 186 ASP A C 1
ATOM 1556 O O . ASP A 1 186 ? -4.883 12.525 -0.514 1.00 92.06 186 ASP A O 1
ATOM 1560 N N . SER A 1 187 ? -6.348 11.704 0.975 1.00 88.56 187 SER A N 1
ATOM 1561 C CA . SER A 1 187 ? -7.546 12.273 0.349 1.00 88.56 187 SER A CA 1
ATOM 1562 C C . SER A 1 187 ? -7.574 13.808 0.387 1.00 88.56 187 SER A C 1
ATOM 1564 O O . SER A 1 187 ? -8.125 14.431 -0.524 1.00 88.56 187 SER A O 1
ATOM 1566 N N . GLN A 1 188 ? -6.981 14.426 1.416 1.00 89.19 188 GLN A N 1
ATOM 1567 C CA . GLN A 1 188 ? -7.000 15.878 1.618 1.00 89.19 188 GLN A CA 1
ATOM 1568 C C . GLN A 1 188 ? -5.992 16.560 0.696 1.00 89.19 188 GLN A C 1
ATOM 1570 O O . GLN A 1 188 ? -6.355 17.442 -0.086 1.00 89.19 188 GLN A O 1
ATOM 1575 N N . ASP A 1 189 ? -4.746 16.095 0.749 1.00 91.81 189 ASP A N 1
ATOM 1576 C CA . ASP A 1 189 ? -3.638 16.673 -0.013 1.00 91.81 189 ASP A CA 1
ATOM 1577 C C . ASP A 1 189 ? -3.574 16.147 -1.453 1.00 91.81 189 ASP A C 1
ATOM 1579 O O . ASP A 1 189 ? -2.898 16.728 -2.302 1.00 91.81 189 ASP A O 1
ATOM 1583 N N . LYS A 1 190 ? -4.313 15.070 -1.751 1.00 91.75 190 LYS A N 1
ATOM 1584 C CA . LYS A 1 190 ? -4.331 14.378 -3.047 1.00 91.75 190 LYS A CA 1
ATOM 1585 C C . LYS A 1 190 ? -2.939 13.922 -3.482 1.00 91.75 190 LYS A C 1
ATOM 1587 O O . LYS A 1 190 ? -2.537 14.123 -4.629 1.00 91.75 190 LYS A O 1
ATOM 1592 N N . ILE A 1 191 ? -2.214 13.305 -2.554 1.00 94.06 191 ILE A N 1
ATOM 1593 C CA . ILE A 1 191 ? -0.860 12.787 -2.767 1.00 94.06 191 ILE A CA 1
ATOM 1594 C C . ILE A 1 191 ? -0.718 11.365 -2.225 1.00 94.06 191 ILE A C 1
ATOM 1596 O O . ILE A 1 191 ? -1.380 10.969 -1.265 1.00 94.06 191 ILE A O 1
ATOM 1600 N N . TRP A 1 192 ? 0.206 10.600 -2.806 1.00 94.12 192 TRP A N 1
ATOM 1601 C CA . TRP A 1 192 ? 0.627 9.316 -2.253 1.00 94.12 192 TRP A CA 1
ATOM 1602 C C . TRP A 1 192 ? 1.480 9.527 -0.998 1.00 94.12 192 TRP A C 1
ATOM 1604 O O . TRP A 1 192 ? 2.533 10.167 -1.057 1.00 94.12 192 TRP A O 1
ATOM 1614 N N . LYS A 1 193 ? 1.067 8.944 0.134 1.00 93.25 193 LYS A N 1
ATOM 1615 C CA . LYS A 1 193 ? 1.911 8.835 1.329 1.00 93.25 193 LYS A CA 1
ATOM 1616 C C . LYS A 1 193 ? 2.984 7.789 1.084 1.00 93.25 193 LYS A C 1
ATOM 1618 O O . LYS A 1 193 ? 2.693 6.702 0.580 1.00 93.25 193 LYS A O 1
ATOM 1623 N N . ARG A 1 194 ? 4.222 8.108 1.470 1.00 90.62 194 ARG A N 1
ATOM 1624 C CA . ARG A 1 194 ? 5.388 7.248 1.242 1.00 90.62 194 ARG A CA 1
ATOM 1625 C C . ARG A 1 194 ? 6.220 7.062 2.508 1.00 90.62 194 ARG A C 1
ATOM 1627 O O . ARG A 1 194 ? 6.444 8.016 3.254 1.00 90.62 194 ARG A O 1
ATOM 1634 N N . SER A 1 195 ? 6.704 5.843 2.745 1.00 84.38 195 SER A N 1
ATOM 1635 C CA . SER A 1 195 ? 7.470 5.480 3.949 1.00 84.38 195 SER A CA 1
ATOM 1636 C C . SER A 1 195 ? 8.835 4.903 3.604 1.00 84.38 195 SER A C 1
ATOM 1638 O O . SER A 1 195 ? 9.006 4.263 2.575 1.00 84.38 195 SER A O 1
ATOM 1640 N N . GLN A 1 196 ? 9.835 5.135 4.453 1.00 74.06 196 GLN A N 1
ATOM 1641 C CA . GLN A 1 196 ? 11.210 4.731 4.177 1.00 74.06 196 GLN A CA 1
ATOM 1642 C C . GLN A 1 196 ? 11.437 3.236 4.454 1.00 74.06 196 GLN A C 1
ATOM 1644 O O . GLN A 1 196 ? 11.153 2.741 5.541 1.00 74.06 196 GLN A O 1
ATOM 1649 N N . GLN A 1 197 ? 12.036 2.532 3.490 1.00 65.44 197 GLN A N 1
ATOM 1650 C CA . GLN A 1 197 ? 12.702 1.240 3.684 1.00 65.44 197 GLN A CA 1
ATOM 1651 C C . GLN A 1 197 ? 14.021 1.228 2.902 1.00 65.44 197 GLN A C 1
ATOM 1653 O O . GLN A 1 197 ? 14.184 1.941 1.911 1.00 65.44 197 GLN A O 1
ATOM 1658 N N . ASN A 1 198 ? 14.986 0.430 3.362 1.00 60.06 198 ASN A N 1
ATOM 1659 C CA . ASN A 1 198 ? 16.226 0.203 2.623 1.00 60.06 198 ASN A CA 1
ATOM 1660 C C . ASN A 1 198 ? 15.925 -0.637 1.374 1.00 60.06 198 ASN A C 1
ATOM 1662 O O . ASN A 1 198 ? 15.422 -1.750 1.503 1.00 60.06 198 ASN A O 1
ATOM 1666 N N . VAL A 1 199 ? 16.278 -0.137 0.189 1.00 64.81 199 VAL A N 1
ATOM 1667 C CA . VAL A 1 199 ? 16.086 -0.852 -1.082 1.00 64.81 199 VAL A CA 1
ATOM 1668 C C . VAL A 1 199 ? 17.386 -1.539 -1.509 1.00 64.81 199 VAL A C 1
ATOM 1670 O O . VAL A 1 199 ? 18.482 -0.996 -1.351 1.00 64.81 199 VAL A O 1
ATOM 1673 N N . CYS A 1 200 ? 17.267 -2.746 -2.059 1.00 60.16 200 CYS A N 1
ATOM 1674 C CA . CYS A 1 200 ? 18.340 -3.445 -2.762 1.00 60.16 200 CYS A CA 1
ATOM 1675 C C . CYS A 1 200 ? 17.962 -3.523 -4.244 1.00 60.16 200 CYS A C 1
ATOM 1677 O O . CYS A 1 200 ? 16.835 -3.900 -4.556 1.00 60.16 200 CYS A O 1
ATOM 1679 N N . SER A 1 201 ? 18.875 -3.160 -5.147 1.00 64.94 201 SER A N 1
ATOM 1680 C CA . SER A 1 201 ? 18.628 -3.185 -6.590 1.00 64.94 201 SER A CA 1
ATOM 1681 C C . SER A 1 201 ? 19.424 -4.315 -7.240 1.00 64.94 201 SER A C 1
ATOM 1683 O O . SER A 1 201 ? 20.624 -4.472 -7.015 1.00 64.94 201 SER A O 1
ATOM 1685 N N . LYS A 1 202 ? 18.766 -5.132 -8.061 1.00 66.69 202 LYS A N 1
ATOM 1686 C CA . LYS A 1 202 ? 19.406 -6.194 -8.847 1.00 66.69 202 LYS A CA 1
ATOM 1687 C C . LYS A 1 202 ? 19.327 -5.793 -10.315 1.00 66.69 202 LYS A C 1
ATOM 1689 O O . LYS A 1 202 ? 18.238 -5.691 -10.865 1.00 66.69 202 LYS A O 1
ATOM 1694 N N . SER A 1 203 ? 20.479 -5.580 -10.943 1.00 69.94 203 SER A N 1
ATOM 1695 C CA . SER A 1 203 ? 20.575 -5.397 -12.393 1.00 69.94 203 SER A CA 1
ATOM 1696 C C . SER A 1 203 ? 20.860 -6.743 -13.060 1.00 69.94 203 SER A C 1
ATOM 1698 O O . SER A 1 203 ? 21.617 -7.560 -12.525 1.00 69.94 203 SER A O 1
ATOM 1700 N N . LEU A 1 204 ? 20.286 -6.985 -14.232 1.00 62.94 204 LEU A N 1
ATOM 1701 C CA . LEU A 1 204 ? 20.476 -8.238 -14.959 1.00 62.94 204 LEU A CA 1
ATOM 1702 C C . LEU A 1 204 ? 21.162 -7.987 -16.295 1.00 62.94 204 LEU A C 1
ATOM 1704 O O . LEU A 1 204 ? 20.992 -6.939 -16.915 1.00 62.94 204 LEU A O 1
ATOM 1708 N N . ASN A 1 205 ? 21.940 -8.974 -16.734 1.00 59.47 205 ASN A N 1
ATOM 1709 C CA . ASN A 1 205 ? 22.537 -8.965 -18.062 1.00 59.47 205 ASN A CA 1
ATOM 1710 C C . ASN A 1 205 ? 21.487 -9.496 -19.060 1.00 59.47 205 ASN A C 1
ATOM 1712 O O . ASN A 1 205 ? 20.948 -10.586 -18.880 1.00 59.47 205 ASN A O 1
ATOM 1716 N N . THR A 1 206 ? 21.143 -8.697 -20.069 1.00 57.41 206 THR A N 1
ATOM 1717 C CA . THR A 1 206 ? 19.844 -8.650 -20.781 1.00 57.41 206 THR A CA 1
ATOM 1718 C C . THR A 1 206 ? 19.535 -9.802 -21.752 1.00 57.41 206 THR A C 1
ATOM 1720 O O . THR A 1 206 ? 18.745 -9.645 -22.677 1.00 57.41 206 THR A O 1
ATOM 1723 N N . THR A 1 207 ? 20.107 -10.991 -21.566 1.00 62.88 207 THR A N 1
ATOM 1724 C CA . THR A 1 207 ? 19.901 -12.121 -22.496 1.00 62.88 207 THR A CA 1
ATOM 1725 C C . THR A 1 207 ? 18.701 -13.018 -22.173 1.00 62.88 207 THR A C 1
ATOM 1727 O O . THR A 1 207 ? 18.352 -13.848 -23.007 1.00 62.88 207 THR A O 1
ATOM 1730 N N . ASN A 1 208 ? 18.038 -12.868 -21.017 1.00 70.12 208 ASN A N 1
ATOM 1731 C CA . ASN A 1 208 ? 16.911 -13.727 -20.618 1.00 70.12 208 ASN A CA 1
ATOM 1732 C C . ASN A 1 208 ? 15.771 -12.951 -19.921 1.00 70.12 208 ASN A C 1
ATOM 1734 O O . ASN A 1 208 ? 15.570 -13.067 -18.710 1.00 70.12 208 ASN A O 1
ATOM 1738 N N . LYS A 1 209 ? 15.034 -12.145 -20.697 1.00 73.62 209 LYS A N 1
ATOM 1739 C CA . LYS A 1 209 ? 13.868 -11.367 -20.233 1.00 73.62 209 LYS A CA 1
ATOM 1740 C C . LYS A 1 209 ? 12.760 -12.257 -19.652 1.00 73.62 209 LYS A C 1
ATOM 1742 O O . LYS A 1 209 ? 12.243 -11.963 -18.576 1.00 73.62 209 LYS A O 1
ATOM 1747 N N . ASP A 1 210 ? 12.447 -13.369 -20.314 1.00 76.88 210 ASP A N 1
ATOM 1748 C CA . ASP A 1 210 ? 11.387 -14.292 -19.882 1.00 76.88 210 ASP A CA 1
ATOM 1749 C C . ASP A 1 210 ? 11.686 -14.894 -18.506 1.00 76.88 210 ASP A C 1
ATOM 1751 O O . ASP A 1 210 ? 10.822 -14.927 -17.626 1.00 76.88 210 ASP A O 1
ATOM 1755 N N . GLY A 1 211 ? 12.939 -15.305 -18.285 1.00 75.06 211 GLY A N 1
ATOM 1756 C CA . GLY A 1 211 ? 13.397 -15.803 -16.991 1.00 75.06 211 GLY A CA 1
ATOM 1757 C C . GLY A 1 211 ? 13.277 -14.759 -15.878 1.00 75.06 211 GLY A C 1
ATOM 1758 O O . GLY A 1 211 ? 12.926 -15.107 -14.752 1.00 75.06 211 GLY A O 1
ATOM 1759 N N . PHE A 1 212 ? 13.496 -13.479 -16.189 1.00 74.12 212 PHE A N 1
ATOM 1760 C CA . PHE A 1 212 ? 13.342 -12.387 -15.228 1.00 74.12 212 PHE A CA 1
ATOM 1761 C C . PHE A 1 212 ? 11.883 -12.138 -14.851 1.00 74.12 212 PHE A C 1
ATOM 1763 O O . PHE A 1 212 ? 11.554 -12.086 -13.666 1.00 74.12 212 PHE A O 1
ATOM 1770 N N . LEU A 1 213 ? 10.994 -12.035 -15.841 1.00 75.88 213 LEU A N 1
ATOM 1771 C CA . LEU A 1 213 ? 9.565 -11.874 -15.577 1.00 75.88 213 LEU A CA 1
ATOM 1772 C C . LEU A 1 213 ? 9.016 -13.066 -14.786 1.00 75.88 213 LEU A C 1
ATOM 1774 O O . LEU A 1 213 ? 8.179 -12.887 -13.903 1.00 75.88 213 LEU A O 1
ATOM 1778 N N . GLN A 1 214 ? 9.506 -14.279 -15.057 1.00 78.69 214 GLN A N 1
ATOM 1779 C CA . GLN A 1 214 ? 9.158 -15.464 -14.281 1.00 78.69 214 GLN A CA 1
ATOM 1780 C C . GLN A 1 214 ? 9.690 -15.403 -12.839 1.00 78.69 214 GLN A C 1
ATOM 1782 O O . GLN A 1 214 ? 8.959 -15.768 -11.918 1.00 78.69 214 GLN A O 1
ATOM 1787 N N . GLU A 1 215 ? 10.916 -14.913 -12.619 1.00 75.06 215 GLU A N 1
ATOM 1788 C CA . GLU A 1 215 ? 11.480 -14.702 -11.276 1.00 75.06 215 GLU A CA 1
ATOM 1789 C C . GLU A 1 215 ? 10.644 -13.690 -10.479 1.00 75.06 215 GLU A C 1
ATOM 1791 O O . GLU A 1 215 ? 10.256 -13.986 -9.348 1.00 75.06 215 GLU A O 1
ATOM 1796 N N . ILE A 1 216 ? 10.293 -12.542 -11.073 1.00 77.25 216 ILE A N 1
ATOM 1797 C CA . ILE A 1 216 ? 9.443 -11.529 -10.426 1.00 77.25 216 ILE A CA 1
ATOM 1798 C C . ILE A 1 216 ? 8.080 -12.125 -10.062 1.00 77.25 216 ILE A C 1
ATOM 1800 O O . ILE A 1 216 ? 7.639 -12.015 -8.918 1.00 77.25 216 ILE A O 1
ATOM 1804 N N . LYS A 1 217 ? 7.429 -12.815 -11.008 1.00 75.56 217 LYS A N 1
ATOM 1805 C CA . LYS A 1 217 ? 6.139 -13.481 -10.769 1.00 75.56 217 LYS A CA 1
ATOM 1806 C C . LYS A 1 217 ? 6.226 -14.498 -9.625 1.00 75.56 217 LYS A C 1
ATOM 1808 O O . LYS A 1 217 ? 5.305 -14.577 -8.818 1.00 75.56 217 LYS A O 1
ATOM 1813 N N . TYR A 1 218 ? 7.329 -15.244 -9.526 1.00 76.81 218 TYR A N 1
ATOM 1814 C CA . TYR A 1 218 ? 7.548 -16.212 -8.448 1.00 76.81 218 TYR A CA 1
ATOM 1815 C C . TYR A 1 218 ? 7.760 -15.540 -7.084 1.00 76.81 218 TYR A C 1
ATOM 1817 O O . TYR A 1 218 ? 7.225 -16.005 -6.077 1.00 76.81 218 TYR A O 1
ATOM 1825 N N . GLN A 1 219 ? 8.521 -14.442 -7.034 1.00 71.56 219 GLN A N 1
ATOM 1826 C CA . GLN A 1 219 ? 8.772 -13.702 -5.793 1.00 71.56 219 GLN A CA 1
ATOM 1827 C C . GLN A 1 219 ? 7.514 -13.013 -5.257 1.00 71.56 219 GLN A C 1
ATOM 1829 O O . GLN A 1 219 ? 7.318 -12.968 -4.043 1.00 71.56 219 GLN A O 1
ATOM 1834 N N . LEU A 1 220 ? 6.646 -12.533 -6.148 1.00 66.38 220 LEU A N 1
ATOM 1835 C CA . LEU A 1 220 ? 5.423 -11.820 -5.781 1.00 66.38 220 LEU A CA 1
ATOM 1836 C C . LEU A 1 220 ? 4.245 -12.737 -5.420 1.00 66.38 220 LEU A C 1
ATOM 1838 O O . LEU A 1 220 ? 3.216 -12.223 -5.000 1.00 66.38 220 LEU A O 1
ATOM 1842 N N . LYS A 1 221 ? 4.403 -14.069 -5.525 1.00 51.62 221 LYS A N 1
ATOM 1843 C CA . LYS A 1 221 ? 3.386 -15.087 -5.187 1.00 51.62 221 LYS A CA 1
ATOM 1844 C C . LYS A 1 221 ? 1.961 -14.666 -5.594 1.00 51.62 221 LYS A C 1
ATOM 1846 O O . LYS A 1 221 ? 1.096 -14.519 -4.733 1.00 51.62 221 LYS A O 1
ATOM 1851 N N . PHE A 1 222 ? 1.743 -14.480 -6.895 1.00 43.25 222 PHE A N 1
ATOM 1852 C CA . PHE A 1 222 ? 0.390 -14.442 -7.461 1.00 43.25 222 PHE A CA 1
ATOM 1853 C C . PHE A 1 222 ? -0.255 -15.832 -7.451 1.00 43.25 222 PHE A C 1
ATOM 1855 O O . PHE A 1 222 ? 0.481 -16.823 -7.681 1.00 43.25 222 PHE A O 1
#

pLDDT: mean 85.85, std 11.46, range [37.5, 97.62]

Radius of gyration: 22.85 Å; chains: 1; bounding box: 50×41×62 Å